Protein AF-A0A6G2FU12-F1 (afdb_monomer_lite)

Secondary structure (DSSP, 8-state):
------GGGS--HHHHHHHHHHHTT--SHHHHHHHTT--HHHHHHHHHHIIIIISSSTT-SEEEEE----SS----SEEEEE-HHHHHHHHHSHHHHHSPPPHHHHHHHHHHHHHHHHHHHHHHHHHHHHHHHHHHHHHHHHHHHHHHHHHHHHHHHHHHHHHHHHTTS---THHHHHHHHHHHHHHHHHHHHHHHHHHHHHHHHHHHHHHHHHHHHHHHHHHHHHHHHHHHHHHHHHHHHHHHHHHHHHHHHHHHHHHHHHHTSTTHHHHHTT-

Sequence (275 aa):
MATTTEPVRSLDKLDKRILLALDEDLLSAKGICDAWALPESDEARVRYRIRERLGCGDDALVCVYRAEKLPGGISDRHIYSLTDAGAGLVKSNREELTTPESIDELREDLDRVDDTARAAGEDADEAMDVATAQRERINKLQAEKCTINDRSKENRSRVQDLEREVFAIDWDDSLSERIGVVEEASINRASDIEDQIERRERQYRSDFAKRSDLRDVQSTAQRASNVSQNASERINELKEALEAERARVNELERRLAAIERASDKPGGIMRYFYD

Structure (mmCIF, N/CA/C/O backbone):
data_AF-A0A6G2FU12-F1
#
_entry.id   AF-A0A6G2FU12-F1
#
loop_
_atom_site.group_PDB
_atom_site.id
_atom_site.type_symbol
_atom_site.label_atom_id
_atom_site.label_alt_id
_atom_site.label_comp_id
_atom_site.label_asym_id
_atom_site.label_entity_id
_atom_site.label_seq_id
_atom_site.pdbx_PDB_ins_code
_atom_site.Cartn_x
_atom_site.Cartn_y
_atom_site.Cartn_z
_atom_site.occupancy
_atom_site.B_iso_or_equiv
_atom_site.auth_seq_id
_atom_site.auth_comp_id
_atom_site.auth_asym_id
_atom_site.auth_atom_id
_atom_site.pdbx_PDB_model_num
ATOM 1 N N . MET A 1 1 ? -16.557 32.685 34.158 1.00 34.78 1 MET A N 1
ATOM 2 C CA . MET A 1 1 ? -15.492 31.688 34.379 1.00 34.78 1 MET A CA 1
ATOM 3 C C . MET A 1 1 ? -15.901 30.450 33.609 1.00 34.78 1 MET A C 1
ATOM 5 O O . MET A 1 1 ? -16.844 29.791 34.017 1.00 34.78 1 MET A O 1
ATOM 9 N N . ALA A 1 2 ? -15.318 30.249 32.430 1.00 31.06 2 ALA A N 1
ATOM 10 C CA . ALA A 1 2 ? -15.615 29.109 31.573 1.00 31.06 2 ALA A CA 1
ATOM 11 C C . ALA A 1 2 ? -14.604 28.009 31.906 1.00 31.06 2 ALA A C 1
ATOM 13 O O . ALA A 1 2 ? -13.415 28.177 31.657 1.00 31.06 2 ALA A O 1
ATOM 14 N N . THR A 1 3 ? -15.059 26.934 32.541 1.00 33.31 3 THR A N 1
ATOM 15 C CA . THR A 1 3 ? -14.261 25.724 32.752 1.00 33.31 3 THR A CA 1
ATOM 16 C C . THR A 1 3 ? -14.283 24.916 31.460 1.00 33.31 3 THR A C 1
ATOM 18 O O . THR A 1 3 ? -15.271 24.255 31.140 1.00 33.31 3 THR A O 1
ATOM 21 N N . THR A 1 4 ? -13.206 25.046 30.693 1.00 36.78 4 THR A N 1
ATOM 22 C CA . THR A 1 4 ? -12.904 24.309 29.466 1.00 36.78 4 THR A CA 1
ATOM 23 C C . THR A 1 4 ? -12.852 22.806 29.746 1.00 36.78 4 THR A C 1
ATOM 25 O O . THR A 1 4 ? -11.934 22.287 30.369 1.00 36.78 4 THR A O 1
ATOM 28 N N . THR A 1 5 ? -13.881 22.105 29.286 1.00 41.59 5 THR A N 1
ATOM 29 C CA . THR A 1 5 ? -14.089 20.650 29.372 1.00 41.59 5 THR A CA 1
ATOM 30 C C . THR A 1 5 ? -13.570 19.970 28.095 1.00 41.59 5 THR A C 1
ATOM 32 O O . THR A 1 5 ? -14.262 19.177 27.471 1.00 41.59 5 THR A O 1
ATOM 35 N N . GLU A 1 6 ? -12.357 20.316 27.650 1.00 46.59 6 GLU A N 1
ATOM 36 C CA . GLU A 1 6 ? -11.808 19.853 26.360 1.00 46.59 6 GLU A CA 1
ATOM 37 C C . GLU A 1 6 ? -10.681 18.791 26.374 1.00 46.59 6 GLU A C 1
ATOM 39 O O . GLU A 1 6 ? -10.443 18.225 25.305 1.00 46.59 6 GLU A O 1
ATOM 44 N N . PRO A 1 7 ? -10.008 18.402 27.481 1.00 51.06 7 PRO A N 1
ATOM 45 C CA . PRO A 1 7 ? -8.859 17.493 27.365 1.00 51.06 7 PRO A CA 1
ATOM 46 C C . PRO A 1 7 ? -9.233 16.029 27.062 1.00 51.06 7 PRO A C 1
ATOM 48 O O . PRO A 1 7 ? -8.410 15.278 26.555 1.00 51.06 7 PRO A O 1
ATOM 51 N N . VAL A 1 8 ? -10.472 15.597 27.328 1.00 50.34 8 VAL A N 1
ATOM 52 C CA . VAL A 1 8 ? -10.889 14.185 27.170 1.00 50.34 8 VAL A CA 1
ATOM 53 C C . VAL A 1 8 ? -11.096 13.797 25.699 1.00 50.34 8 VAL A C 1
ATOM 55 O O . VAL A 1 8 ? -10.890 12.641 25.331 1.00 50.34 8 VAL A O 1
ATOM 58 N N . ARG A 1 9 ? -11.467 14.759 24.839 1.00 49.16 9 ARG A N 1
ATOM 59 C CA . ARG A 1 9 ? -11.775 14.513 23.416 1.00 49.16 9 ARG A CA 1
ATOM 60 C C . ARG A 1 9 ? -10.540 14.363 22.523 1.00 49.16 9 ARG A C 1
ATOM 62 O O . ARG A 1 9 ? -10.670 13.847 21.419 1.00 49.16 9 ARG A O 1
ATOM 69 N N . SER A 1 10 ? -9.359 14.794 22.970 1.00 64.00 10 SER A N 1
ATOM 70 C CA . SER A 1 10 ? -8.102 14.664 22.212 1.00 64.00 10 SER A CA 1
ATOM 71 C C . SER A 1 10 ? -7.292 13.408 22.567 1.00 64.00 10 SER A C 1
ATOM 73 O O . SER A 1 10 ? -6.342 13.065 21.855 1.00 64.00 10 SER A O 1
ATOM 75 N N . LEU A 1 11 ? -7.664 12.713 23.648 1.00 70.94 11 LEU A N 1
ATOM 76 C CA . LEU A 1 11 ? -7.028 11.474 24.088 1.00 70.94 11 LEU A CA 1
ATOM 77 C C . LEU A 1 11 ? -7.587 10.291 23.304 1.00 70.94 11 LEU A C 1
ATOM 79 O O . LEU A 1 11 ? -8.797 10.057 23.279 1.00 70.94 11 LEU A O 1
ATOM 83 N N . ASP A 1 12 ? -6.695 9.519 22.690 1.00 71.69 12 ASP A N 1
ATOM 84 C CA . ASP A 1 12 ? -7.105 8.308 21.993 1.00 71.69 12 ASP A CA 1
ATOM 85 C C . ASP A 1 12 ? -7.311 7.128 22.957 1.00 71.69 12 ASP A C 1
ATOM 87 O O . ASP A 1 12 ? -7.026 7.188 24.156 1.00 71.69 12 ASP A O 1
ATOM 91 N N . LYS A 1 13 ? -7.841 6.024 22.423 1.00 72.44 13 LYS A N 1
ATOM 92 C CA . LYS A 1 13 ? -8.213 4.832 23.198 1.00 72.44 13 LYS A CA 1
ATOM 93 C C . LYS A 1 13 ? -7.044 4.235 23.993 1.00 72.44 13 LYS A C 1
ATOM 95 O O . LYS A 1 13 ? -7.258 3.666 25.061 1.00 72.44 13 LYS A O 1
ATOM 100 N N . LEU A 1 14 ? -5.816 4.355 23.484 1.00 75.19 14 LEU A N 1
ATOM 101 C CA . LEU A 1 14 ? -4.623 3.848 24.158 1.00 75.19 14 LEU A CA 1
ATOM 102 C C . LEU A 1 14 ? -4.198 4.790 25.289 1.00 75.19 14 LEU A C 1
ATOM 104 O O . LEU A 1 14 ? -3.905 4.319 26.384 1.00 75.19 14 LEU A O 1
ATOM 108 N N . ASP A 1 15 ? -4.236 6.101 25.049 1.00 80.50 15 ASP A N 1
ATOM 109 C CA . ASP A 1 15 ? -3.933 7.122 26.053 1.00 80.50 15 ASP A CA 1
ATOM 110 C C . ASP A 1 15 ? -4.897 7.019 27.258 1.00 80.50 15 ASP A C 1
ATOM 112 O O . ASP A 1 15 ? -4.462 6.991 28.409 1.00 80.50 15 ASP A O 1
ATOM 116 N N . LYS A 1 16 ? -6.201 6.845 26.997 1.00 81.12 16 LYS A N 1
ATOM 117 C CA . LYS A 1 16 ? -7.247 6.633 28.019 1.00 81.12 16 LYS A CA 1
ATOM 118 C C . LYS A 1 16 ? -6.997 5.389 28.880 1.00 81.12 16 LYS A C 1
ATOM 120 O O . LYS A 1 16 ? -7.067 5.454 30.106 1.00 81.12 16 LYS A O 1
ATOM 125 N N . ARG A 1 17 ? -6.661 4.257 28.251 1.00 77.62 17 ARG A N 1
ATOM 126 C CA . ARG A 1 17 ? -6.350 3.009 28.968 1.00 77.62 17 ARG A CA 1
ATOM 127 C C . ARG A 1 17 ? -5.081 3.130 29.806 1.00 77.62 17 ARG A C 1
ATOM 129 O O . ARG A 1 17 ? -5.042 2.595 30.907 1.00 77.62 17 ARG A O 1
ATOM 136 N N . ILE A 1 18 ? -4.062 3.833 29.312 1.00 82.00 18 ILE A N 1
ATOM 137 C CA . ILE A 1 18 ? -2.814 4.048 30.056 1.00 82.00 18 ILE A CA 1
ATOM 138 C C . ILE A 1 18 ? -3.093 4.830 31.344 1.00 82.00 18 ILE A C 1
ATOM 140 O O . ILE 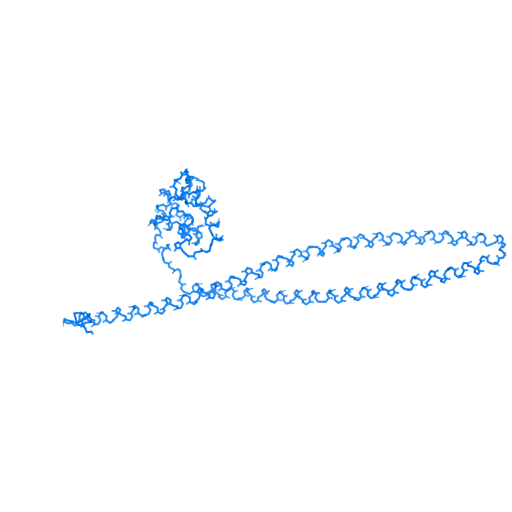A 1 18 ? -2.569 4.468 32.392 1.00 82.00 18 ILE A O 1
ATOM 144 N N . LEU A 1 19 ? -3.950 5.852 31.290 1.00 82.25 19 LEU A N 1
ATOM 145 C CA . LEU A 1 19 ? -4.338 6.616 32.478 1.00 82.25 19 LEU A CA 1
ATOM 146 C C . LEU A 1 19 ? -5.092 5.759 33.505 1.00 82.25 19 LEU A C 1
ATOM 148 O O . LEU A 1 19 ? -4.797 5.859 34.691 1.00 82.25 19 LEU A O 1
ATOM 152 N N . LEU A 1 20 ? -6.003 4.885 33.060 1.00 80.75 20 LEU A N 1
ATOM 153 C CA . LEU A 1 20 ? -6.687 3.932 33.946 1.00 80.75 20 LEU A CA 1
ATOM 154 C C . LEU A 1 20 ? -5.713 2.944 34.597 1.00 80.75 20 LEU A C 1
ATOM 156 O O . LEU A 1 20 ? -5.788 2.714 35.795 1.00 80.75 20 LEU A O 1
ATOM 160 N N . ALA A 1 21 ? -4.761 2.403 33.836 1.00 80.81 21 ALA A N 1
ATOM 161 C CA . ALA A 1 21 ? -3.756 1.497 34.389 1.00 80.81 21 ALA A CA 1
ATOM 162 C C . ALA A 1 21 ? -2.863 2.179 35.437 1.00 80.81 21 ALA A C 1
ATOM 164 O O . ALA A 1 21 ? -2.479 1.557 36.424 1.00 80.81 21 ALA A O 1
ATOM 165 N N . LEU A 1 22 ? -2.551 3.463 35.250 1.00 80.94 22 LEU A N 1
ATOM 166 C CA . LEU A 1 22 ? -1.798 4.241 36.233 1.00 80.94 22 LEU A CA 1
ATOM 167 C C . LEU A 1 22 ? -2.634 4.616 37.471 1.00 80.94 22 LEU A C 1
ATOM 169 O O . LEU A 1 22 ? -2.047 4.776 38.536 1.00 80.94 22 LEU A O 1
ATOM 173 N N . ASP A 1 23 ? -3.966 4.724 37.355 1.00 82.69 23 ASP A N 1
ATOM 174 C CA . ASP A 1 23 ? -4.899 4.834 38.500 1.00 82.69 23 ASP A CA 1
ATOM 175 C C . ASP A 1 23 ? -4.969 3.518 39.300 1.00 82.69 23 ASP A C 1
ATOM 177 O O . ASP A 1 23 ? -5.224 3.529 40.500 1.00 82.69 23 ASP A O 1
ATOM 181 N N . GLU A 1 24 ? -4.701 2.384 38.646 1.00 79.50 24 GLU A N 1
ATOM 182 C CA . GLU A 1 24 ? -4.650 1.034 39.230 1.00 79.50 24 GLU A CA 1
ATOM 183 C C . GLU A 1 24 ? -3.239 0.620 39.704 1.00 79.50 24 GLU A C 1
ATOM 185 O O . GLU A 1 24 ? -2.948 -0.566 39.856 1.00 79.50 24 GLU A O 1
ATOM 190 N N . ASP A 1 25 ? -2.348 1.588 39.940 1.00 76.50 25 ASP A N 1
ATOM 191 C CA . ASP A 1 25 ? -0.975 1.381 40.427 1.00 76.50 25 ASP A CA 1
ATOM 192 C C . ASP A 1 25 ? -0.058 0.546 39.497 1.00 76.50 25 ASP A C 1
ATOM 194 O O . ASP A 1 25 ? 0.965 -0.001 39.925 1.00 76.50 25 ASP A O 1
ATOM 198 N N . LEU A 1 26 ? -0.334 0.482 38.187 1.00 79.38 26 LEU A N 1
ATOM 199 C CA . LEU A 1 26 ? 0.583 -0.122 37.205 1.00 79.38 26 LEU A CA 1
ATOM 200 C C . LEU A 1 26 ? 1.680 0.871 36.789 1.00 79.38 26 LEU A C 1
ATOM 202 O O . LEU A 1 26 ? 1.703 1.399 35.680 1.00 79.38 26 LEU A O 1
ATOM 206 N N . LEU A 1 27 ? 2.639 1.102 37.686 1.00 79.06 27 LEU A N 1
ATOM 207 C CA . LEU A 1 27 ? 3.625 2.195 37.601 1.00 79.06 27 LEU A CA 1
ATOM 208 C C . LEU A 1 27 ? 4.756 2.009 36.567 1.00 79.06 27 LEU A C 1
ATOM 210 O O . LEU A 1 27 ? 5.739 2.753 36.581 1.00 79.06 27 LEU A O 1
ATOM 214 N N . SER A 1 28 ? 4.685 1.005 35.692 1.00 81.50 28 SER A N 1
ATOM 215 C CA . SER A 1 28 ? 5.738 0.707 34.710 1.00 81.50 28 SER A CA 1
ATOM 216 C C . SER A 1 28 ? 5.131 0.324 33.365 1.00 81.50 28 SER A C 1
ATOM 218 O O . SER A 1 28 ? 4.089 -0.323 33.316 1.00 81.50 28 SER A O 1
ATOM 220 N N . ALA A 1 29 ? 5.782 0.697 32.262 1.00 77.44 29 ALA A N 1
ATOM 221 C CA . ALA A 1 29 ? 5.276 0.376 30.926 1.00 77.44 29 ALA A CA 1
ATOM 222 C C . ALA A 1 29 ? 5.268 -1.138 30.707 1.00 77.44 29 ALA A C 1
ATOM 224 O O . ALA A 1 29 ? 4.344 -1.662 30.086 1.00 77.44 29 ALA A O 1
ATOM 225 N N . LYS A 1 30 ? 6.258 -1.831 31.282 1.00 79.06 30 LYS A N 1
ATOM 226 C CA . LYS A 1 30 ? 6.278 -3.288 31.328 1.00 79.06 30 LYS A CA 1
ATOM 227 C C . LYS A 1 30 ? 5.086 -3.849 32.109 1.00 79.06 30 LYS A C 1
ATOM 229 O O . LYS A 1 30 ? 4.374 -4.686 31.577 1.00 79.06 30 LYS A O 1
ATOM 234 N N . GLY A 1 31 ? 4.809 -3.342 33.312 1.00 76.31 31 GLY A N 1
ATOM 235 C CA . GLY A 1 31 ? 3.662 -3.779 34.119 1.00 76.31 31 GLY A CA 1
ATOM 236 C C . GLY A 1 31 ? 2.312 -3.542 33.436 1.00 76.31 31 GLY A C 1
ATOM 237 O O . GLY A 1 31 ? 1.428 -4.386 33.528 1.00 76.31 31 GLY A O 1
ATOM 238 N N . ILE A 1 32 ? 2.176 -2.442 32.689 1.00 79.31 32 ILE A N 1
ATOM 239 C CA . ILE A 1 32 ? 0.996 -2.167 31.858 1.00 79.31 32 ILE A CA 1
ATOM 240 C C . ILE A 1 32 ? 0.869 -3.198 30.725 1.00 79.31 32 ILE A C 1
ATOM 242 O O . ILE A 1 32 ? -0.215 -3.731 30.498 1.00 79.31 32 ILE A O 1
ATOM 246 N N . CYS A 1 33 ? 1.963 -3.506 30.020 1.00 76.12 33 CYS A N 1
ATOM 247 C CA . CYS A 1 33 ? 1.945 -4.496 28.939 1.00 76.12 33 CYS A CA 1
ATOM 248 C C . CYS A 1 33 ? 1.671 -5.911 29.461 1.00 76.12 33 CYS A C 1
ATOM 250 O O . CYS A 1 33 ? 0.845 -6.611 28.880 1.00 76.12 33 CYS A O 1
ATOM 252 N N . ASP A 1 34 ? 2.294 -6.294 30.578 1.00 75.12 34 ASP A N 1
ATOM 253 C CA . ASP A 1 34 ? 2.101 -7.586 31.240 1.00 75.12 34 ASP A CA 1
ATOM 254 C C . ASP A 1 34 ? 0.639 -7.752 31.697 1.00 75.12 34 ASP A C 1
ATOM 256 O O . ASP A 1 34 ? 0.017 -8.779 31.425 1.00 75.12 34 ASP A O 1
ATOM 260 N N . ALA A 1 35 ? 0.052 -6.722 32.320 1.00 72.12 35 ALA A N 1
ATOM 261 C CA . ALA A 1 35 ? -1.346 -6.733 32.759 1.00 72.12 35 ALA A CA 1
ATOM 262 C C . ALA A 1 35 ? -2.342 -6.831 31.591 1.00 72.12 35 ALA A C 1
ATOM 264 O O . ALA A 1 35 ? -3.441 -7.362 31.748 1.00 72.12 35 ALA A O 1
ATOM 265 N N . TRP A 1 36 ? -1.973 -6.323 30.415 1.00 77.44 36 TRP A N 1
ATOM 266 C CA . TRP A 1 36 ? -2.813 -6.346 29.216 1.00 77.44 36 TRP A CA 1
ATOM 267 C C . TRP A 1 36 ? -2.469 -7.471 28.238 1.00 77.44 36 TRP A C 1
ATOM 269 O O . TRP A 1 36 ? -3.054 -7.511 27.155 1.00 77.44 36 TRP A O 1
ATOM 279 N N . ALA A 1 37 ? -1.540 -8.362 28.601 1.00 74.19 37 ALA A N 1
ATOM 280 C CA . ALA A 1 37 ? -1.020 -9.418 27.735 1.00 74.19 37 ALA A CA 1
ATOM 281 C C . ALA A 1 37 ? -0.553 -8.900 26.355 1.00 74.19 37 ALA A C 1
ATOM 283 O O . ALA A 1 37 ? -0.752 -9.551 25.328 1.00 74.19 37 ALA A O 1
ATOM 284 N N . LEU A 1 38 ? 0.047 -7.706 26.319 1.00 72.69 38 LEU A N 1
ATOM 285 C CA . LEU A 1 38 ? 0.583 -7.117 25.094 1.00 72.69 38 LEU A CA 1
ATOM 286 C C . LEU A 1 38 ? 1.969 -7.690 24.755 1.00 72.69 38 LEU A C 1
ATOM 288 O O . LEU A 1 38 ? 2.757 -7.973 25.659 1.00 72.69 38 LEU A O 1
ATOM 292 N N . PRO A 1 39 ? 2.308 -7.823 23.460 1.00 69.50 39 PRO A N 1
ATOM 293 C CA . PRO A 1 39 ? 3.635 -8.263 23.042 1.00 69.50 39 PRO A CA 1
ATOM 294 C C . PRO A 1 39 ? 4.716 -7.241 23.428 1.00 69.50 39 PRO A C 1
ATOM 296 O O . PRO A 1 39 ? 4.471 -6.036 23.437 1.00 69.50 39 PRO A O 1
ATOM 299 N N . GLU A 1 40 ? 5.952 -7.704 23.658 1.00 62.03 40 GLU A N 1
ATOM 300 C CA . GLU A 1 40 ? 7.095 -6.849 24.046 1.00 62.03 40 GLU A CA 1
ATOM 301 C C . GLU A 1 40 ? 7.362 -5.698 23.049 1.00 62.03 40 GLU A C 1
ATOM 303 O O . GLU A 1 40 ? 7.877 -4.641 23.420 1.00 62.03 40 GLU A O 1
ATOM 308 N N . SER A 1 41 ? 6.958 -5.855 21.782 1.00 68.38 41 SER A N 1
ATOM 309 C CA . SER A 1 41 ? 7.031 -4.802 20.760 1.00 68.38 41 SER A CA 1
ATOM 310 C C . SER A 1 41 ? 6.167 -3.573 21.078 1.00 68.38 41 SER A C 1
ATOM 312 O O . SER A 1 41 ? 6.491 -2.469 20.636 1.00 68.38 41 SER A O 1
ATOM 314 N N . ASP A 1 42 ? 5.093 -3.743 21.852 1.00 68.06 42 ASP A N 1
ATOM 315 C CA . ASP A 1 42 ? 4.160 -2.673 22.218 1.00 68.06 42 ASP A CA 1
ATOM 316 C C . ASP A 1 42 ? 4.629 -1.886 23.460 1.00 68.06 42 ASP A C 1
ATOM 318 O O . ASP A 1 42 ? 4.205 -0.745 23.660 1.00 68.06 42 ASP A O 1
ATOM 322 N N . GLU A 1 43 ? 5.603 -2.395 24.226 1.00 73.94 43 GLU A N 1
ATOM 323 C CA . GLU A 1 43 ? 6.195 -1.695 25.378 1.00 73.94 43 GLU A CA 1
ATOM 324 C C . GLU A 1 43 ? 6.869 -0.377 24.958 1.00 73.94 43 GLU A C 1
ATOM 326 O O . GLU A 1 43 ? 6.721 0.663 25.610 1.00 73.94 43 GLU A O 1
ATOM 331 N N . ALA A 1 44 ? 7.567 -0.376 23.816 1.00 71.88 44 ALA A N 1
ATOM 332 C CA . ALA A 1 44 ? 8.173 0.830 23.252 1.00 71.88 44 ALA A CA 1
ATOM 333 C C . ALA A 1 44 ? 7.117 1.885 22.878 1.00 71.88 44 ALA A C 1
ATOM 335 O O . ALA A 1 44 ? 7.330 3.084 23.083 1.00 71.88 44 ALA A O 1
ATOM 336 N N . ARG A 1 45 ? 5.958 1.435 22.383 1.00 74.12 45 ARG A N 1
ATOM 337 C CA . ARG A 1 45 ? 4.826 2.292 22.018 1.00 74.12 45 ARG A CA 1
ATOM 338 C C . ARG A 1 45 ? 4.167 2.896 23.258 1.00 74.12 45 ARG A C 1
ATOM 340 O O . ARG A 1 45 ? 3.926 4.101 23.270 1.00 74.12 45 ARG A O 1
ATOM 347 N N . VAL A 1 46 ? 3.949 2.109 24.314 1.00 76.62 46 VAL A N 1
ATOM 348 C CA . VAL A 1 46 ? 3.409 2.591 25.600 1.00 76.62 46 VAL A CA 1
ATOM 349 C C . VAL A 1 46 ? 4.347 3.623 26.234 1.00 76.62 46 VAL A C 1
ATOM 351 O O . VAL A 1 46 ? 3.906 4.706 26.619 1.00 76.62 46 VAL A O 1
ATOM 354 N N . ARG A 1 47 ? 5.662 3.366 26.246 1.00 76.75 47 ARG A N 1
ATOM 355 C CA . ARG A 1 47 ? 6.662 4.329 26.747 1.00 76.75 47 ARG A CA 1
ATOM 356 C C . ARG A 1 47 ? 6.660 5.646 25.977 1.00 76.75 47 ARG A C 1
ATOM 358 O O . ARG A 1 47 ? 6.769 6.704 26.595 1.00 76.75 47 ARG A O 1
ATOM 365 N N . TYR A 1 48 ? 6.573 5.581 24.648 1.00 79.25 48 TYR A N 1
ATOM 366 C CA . TYR A 1 48 ? 6.505 6.769 23.798 1.00 79.25 48 TYR A CA 1
ATOM 367 C C . TYR A 1 48 ? 5.261 7.601 24.123 1.00 79.25 48 TYR A C 1
ATOM 369 O O . TYR A 1 48 ? 5.373 8.803 24.340 1.00 79.25 48 TYR A O 1
ATOM 377 N N . ARG A 1 49 ? 4.092 6.960 24.241 1.00 77.50 49 ARG A N 1
ATOM 378 C CA . ARG A 1 49 ? 2.833 7.641 24.573 1.00 77.50 49 ARG A CA 1
ATOM 379 C C . ARG A 1 49 ? 2.868 8.316 25.937 1.00 77.50 49 ARG A C 1
ATOM 381 O O . ARG A 1 49 ? 2.499 9.483 26.044 1.00 77.50 49 ARG A O 1
ATOM 388 N N . ILE A 1 50 ? 3.383 7.622 26.950 1.00 79.50 50 ILE A N 1
ATOM 389 C CA . ILE A 1 50 ? 3.488 8.193 28.292 1.00 79.50 50 ILE A CA 1
ATOM 390 C C . ILE A 1 50 ? 4.412 9.416 28.303 1.00 79.50 50 ILE A C 1
ATOM 392 O O . ILE A 1 50 ? 4.061 10.425 28.900 1.00 79.50 50 ILE A O 1
ATOM 396 N N . ARG A 1 51 ? 5.567 9.365 27.627 1.00 76.69 51 ARG A N 1
ATOM 397 C CA . ARG A 1 51 ? 6.510 10.495 27.635 1.00 76.69 51 ARG A CA 1
ATOM 398 C C . ARG A 1 51 ? 6.048 11.661 26.776 1.00 76.69 51 ARG A C 1
ATOM 400 O O . ARG A 1 51 ? 6.005 12.774 27.268 1.00 76.69 51 ARG A O 1
ATOM 407 N N . GLU A 1 52 ? 5.714 11.400 25.519 1.00 75.12 52 GLU A N 1
ATOM 408 C CA . GLU A 1 52 ? 5.557 12.455 24.512 1.00 75.12 52 GLU A CA 1
ATOM 409 C C . GLU A 1 52 ? 4.140 13.029 24.457 1.00 75.12 52 GLU A C 1
ATOM 411 O O . GLU A 1 52 ? 3.948 14.134 23.959 1.00 75.12 52 GLU A O 1
ATOM 416 N N . ARG A 1 53 ? 3.133 12.289 24.943 1.00 75.31 53 ARG A N 1
ATOM 417 C CA . ARG A 1 53 ? 1.727 12.726 24.892 1.00 75.31 53 ARG A CA 1
ATOM 418 C C . ARG A 1 53 ? 1.110 12.965 26.259 1.00 75.31 53 ARG A C 1
ATOM 420 O O . ARG A 1 53 ? 0.355 13.916 26.401 1.00 75.31 53 ARG A O 1
ATOM 427 N N . LEU A 1 54 ? 1.418 12.129 27.249 1.00 78.19 54 LEU A N 1
ATOM 428 C CA . LEU A 1 54 ? 0.812 12.239 28.581 1.00 78.19 54 LEU A CA 1
ATOM 429 C C . LEU A 1 54 ? 1.698 12.965 29.603 1.00 78.19 54 LEU A C 1
ATOM 431 O O . LEU A 1 54 ? 1.177 13.477 30.588 1.00 78.19 54 LEU A O 1
ATOM 435 N N . GLY A 1 55 ? 3.013 13.009 29.383 1.00 74.50 55 GLY A N 1
ATOM 436 C CA . GLY A 1 55 ? 3.996 13.536 30.333 1.00 74.50 55 GLY A CA 1
ATOM 437 C C . GLY A 1 55 ? 4.726 14.803 29.887 1.00 74.50 55 GLY A C 1
ATOM 438 O O . GLY A 1 55 ? 5.705 15.185 30.527 1.00 74.50 55 GLY A O 1
ATOM 439 N N . CYS A 1 56 ? 4.281 15.449 28.806 1.00 67.31 56 CYS A N 1
ATOM 440 C CA . CYS A 1 56 ? 4.881 16.675 28.279 1.00 67.31 56 CYS A CA 1
ATOM 441 C C . CYS A 1 56 ? 3.946 17.883 28.428 1.00 67.31 56 CYS A C 1
ATOM 443 O O . CYS A 1 56 ? 2.769 17.803 28.091 1.00 67.31 56 CYS A O 1
ATOM 445 N N . GLY A 1 57 ? 4.513 19.023 28.840 1.00 67.25 57 GLY A N 1
ATOM 446 C CA . GLY A 1 57 ? 3.824 20.317 28.919 1.00 67.25 57 GLY A CA 1
ATOM 447 C C . GLY A 1 57 ? 3.280 20.666 30.307 1.00 67.25 57 GLY A C 1
ATOM 448 O O . GLY A 1 57 ? 3.394 19.882 31.248 1.00 67.25 57 GLY A O 1
ATOM 449 N N . ASP A 1 58 ? 2.697 21.861 30.418 1.00 61.00 58 ASP A N 1
ATOM 450 C CA . ASP A 1 58 ? 2.125 22.389 31.668 1.00 61.00 58 ASP A CA 1
ATOM 451 C C . ASP A 1 58 ? 0.833 21.650 32.086 1.00 61.00 58 ASP A C 1
ATOM 453 O O . ASP A 1 58 ? 0.489 21.631 33.266 1.00 61.00 58 ASP A O 1
ATOM 457 N N . ASP A 1 59 ? 0.180 20.964 31.138 1.00 68.94 59 ASP A N 1
ATOM 458 C CA . ASP A 1 59 ? -1.021 20.133 31.331 1.00 68.94 59 ASP A CA 1
ATOM 459 C C . ASP A 1 59 ? -0.701 18.622 31.399 1.00 68.94 59 ASP A C 1
ATOM 461 O O . ASP A 1 59 ? -1.534 17.777 31.058 1.00 68.94 59 ASP A O 1
ATOM 465 N N . ALA A 1 60 ? 0.521 18.251 31.795 1.00 76.00 60 ALA A N 1
ATOM 466 C CA . ALA A 1 60 ? 0.922 16.848 31.881 1.00 76.00 60 ALA A CA 1
ATOM 467 C C . ALA A 1 60 ? -0.012 16.045 32.810 1.00 76.00 60 ALA A C 1
ATOM 469 O O . ALA A 1 60 ? -0.251 16.402 33.966 1.00 76.00 60 ALA A O 1
ATOM 470 N N . LEU A 1 61 ? -0.508 14.913 32.309 1.00 79.69 61 LEU A N 1
ATOM 471 C CA . LEU A 1 61 ? -1.381 13.982 33.033 1.00 79.69 61 LEU A CA 1
ATOM 472 C C . LEU A 1 61 ? -0.580 12.901 33.777 1.00 79.69 61 LEU A C 1
ATOM 474 O O . LEU A 1 61 ? -1.093 12.282 34.709 1.00 79.69 61 LEU A O 1
ATOM 478 N N . VAL A 1 62 ? 0.675 12.670 33.373 1.00 81.62 62 VAL A N 1
ATOM 479 C CA . VAL A 1 62 ? 1.550 11.622 33.916 1.00 81.62 62 VAL A CA 1
ATOM 480 C C . VAL A 1 62 ? 2.936 12.177 34.250 1.00 81.62 62 VAL A C 1
ATOM 482 O O . VAL A 1 62 ? 3.618 12.748 33.404 1.00 81.62 62 VAL A O 1
ATOM 485 N N . CYS A 1 63 ? 3.397 11.943 35.475 1.00 79.19 63 CYS A N 1
ATOM 486 C CA . CYS A 1 63 ? 4.774 12.171 35.897 1.00 79.19 63 CYS A CA 1
ATOM 487 C C . CYS A 1 63 ? 5.678 11.012 35.463 1.00 79.19 63 CYS A C 1
ATOM 489 O O . CYS A 1 63 ? 5.334 9.840 35.626 1.00 79.19 63 CYS A O 1
ATOM 491 N N . VAL A 1 64 ? 6.876 11.339 34.972 1.00 80.50 64 VAL A N 1
ATOM 492 C CA . VAL A 1 64 ? 7.895 10.358 34.578 1.00 80.50 64 VAL A CA 1
ATOM 493 C C . VAL A 1 64 ? 9.111 10.479 35.493 1.00 80.50 64 VAL A C 1
ATOM 495 O O . VAL A 1 64 ? 9.908 11.409 35.369 1.00 80.50 64 VAL A O 1
ATOM 498 N N . TYR A 1 65 ? 9.300 9.505 36.378 1.00 73.31 65 TYR A N 1
ATOM 499 C CA . TYR A 1 65 ? 10.470 9.412 37.248 1.00 73.31 65 TYR A CA 1
ATOM 500 C C . TYR A 1 65 ? 11.519 8.494 36.626 1.00 73.31 65 TYR A C 1
ATOM 502 O O . TYR A 1 65 ? 11.197 7.443 36.072 1.00 73.31 65 TYR A O 1
ATOM 510 N N . ARG A 1 66 ? 12.801 8.854 36.738 1.00 62.97 66 ARG A N 1
ATOM 511 C CA . ARG A 1 66 ? 13.893 7.912 36.459 1.00 62.97 66 ARG A CA 1
ATOM 512 C C . ARG A 1 66 ? 14.106 7.048 37.693 1.00 62.97 66 ARG A C 1
ATOM 514 O O . ARG A 1 66 ? 14.394 7.577 38.761 1.00 62.97 66 ARG A O 1
ATOM 521 N N . ALA A 1 67 ? 13.988 5.734 37.537 1.00 57.38 67 ALA A N 1
ATOM 522 C CA . ALA A 1 67 ? 14.314 4.810 38.612 1.00 57.38 67 ALA A CA 1
ATOM 523 C C . ALA A 1 67 ? 15.839 4.798 38.795 1.00 57.38 67 ALA A C 1
ATOM 525 O O . ALA A 1 67 ? 16.572 4.247 37.968 1.00 57.38 67 ALA A O 1
ATOM 526 N N . GLU A 1 68 ? 16.344 5.434 39.852 1.00 51.12 68 GLU A N 1
ATOM 527 C CA . GLU A 1 68 ? 17.712 5.180 40.298 1.00 51.12 68 GLU A CA 1
ATOM 528 C C . GLU A 1 68 ? 17.812 3.706 40.707 1.00 51.12 68 GLU A C 1
ATOM 530 O O . GLU A 1 68 ? 16.930 3.187 41.387 1.00 51.12 68 GLU A O 1
ATOM 535 N N . LYS A 1 69 ? 18.848 3.018 40.204 1.00 46.97 69 LYS A N 1
ATOM 536 C CA . LYS A 1 69 ? 19.075 1.564 40.300 1.00 46.97 69 LYS A CA 1
ATOM 537 C C . LYS A 1 69 ? 18.581 0.961 41.626 1.00 46.97 69 LYS A C 1
ATOM 539 O O . LYS A 1 69 ? 19.312 0.954 42.614 1.00 46.97 69 LYS A O 1
ATOM 544 N N . LEU A 1 70 ? 17.390 0.364 41.612 1.00 41.91 70 LEU A N 1
ATOM 545 C CA . LEU A 1 70 ? 16.944 -0.528 42.679 1.00 41.91 70 LEU A CA 1
ATOM 546 C C . LEU A 1 70 ? 17.667 -1.881 42.525 1.00 41.91 70 LEU A C 1
ATOM 548 O O . LEU A 1 70 ? 17.748 -2.409 41.408 1.00 41.91 70 LEU A O 1
ATOM 552 N N . PRO A 1 71 ? 18.224 -2.454 43.607 1.00 35.00 71 PRO A N 1
ATOM 553 C CA . PRO A 1 71 ? 18.924 -3.730 43.556 1.00 35.00 71 PRO A CA 1
ATOM 554 C C . PRO A 1 71 ? 17.890 -4.850 43.428 1.00 35.00 71 PRO A C 1
ATOM 556 O O . PRO A 1 71 ? 17.383 -5.367 44.417 1.00 35.00 71 PRO A O 1
ATOM 559 N N . GLY A 1 72 ? 17.531 -5.184 42.191 1.00 43.44 72 GLY A N 1
ATOM 560 C CA . GLY A 1 72 ? 16.489 -6.175 41.934 1.00 43.44 72 GLY A CA 1
ATOM 561 C C . GLY A 1 72 ? 15.961 -6.173 40.507 1.00 43.44 72 GLY A C 1
ATOM 562 O O . GLY A 1 72 ? 14.759 -6.235 40.319 1.00 43.44 72 GLY A O 1
ATOM 563 N N . GLY A 1 73 ? 16.834 -6.062 39.502 1.00 37.97 73 GLY A N 1
ATOM 564 C CA . GLY A 1 73 ? 16.579 -6.594 38.155 1.00 37.97 73 GLY A CA 1
ATOM 565 C C . GLY A 1 73 ? 15.299 -6.186 37.405 1.00 37.97 73 GLY A C 1
ATOM 566 O O . GLY A 1 73 ? 14.912 -6.915 36.497 1.00 37.97 73 GLY A O 1
ATOM 567 N N . ILE A 1 74 ? 14.643 -5.062 37.714 1.00 43.03 74 ILE A N 1
ATOM 568 C CA . ILE A 1 74 ? 13.534 -4.564 36.884 1.00 43.03 74 ILE A CA 1
ATOM 569 C C . ILE A 1 74 ? 14.129 -3.830 35.673 1.00 43.03 74 ILE A C 1
ATOM 571 O O . ILE A 1 74 ? 14.892 -2.876 35.811 1.00 43.03 74 ILE A O 1
ATOM 575 N N . SER A 1 75 ? 13.792 -4.305 34.471 1.00 46.12 75 SER A N 1
ATOM 576 C CA . SER A 1 75 ? 14.270 -3.789 33.176 1.00 46.12 75 SER A CA 1
ATOM 577 C C . SER A 1 75 ? 13.715 -2.401 32.807 1.00 46.12 75 SER A C 1
ATOM 579 O O . SER A 1 75 ? 14.115 -1.830 31.788 1.00 46.12 75 SER A O 1
ATOM 581 N N . ASP A 1 76 ? 12.793 -1.846 33.597 1.00 54.06 76 ASP A N 1
ATOM 582 C CA . ASP A 1 76 ? 12.148 -0.570 33.298 1.00 54.06 76 ASP A CA 1
ATOM 583 C C . ASP A 1 76 ? 12.918 0.586 33.957 1.00 54.06 76 ASP A C 1
ATOM 585 O O . ASP A 1 76 ? 12.987 0.714 35.176 1.00 54.06 76 ASP A O 1
ATOM 589 N N . ARG A 1 77 ? 13.557 1.432 33.138 1.00 62.06 77 ARG A N 1
ATOM 590 C CA . ARG A 1 77 ? 14.360 2.579 33.619 1.00 62.06 77 ARG A CA 1
ATOM 591 C C . ARG A 1 77 ? 13.503 3.736 34.165 1.00 62.06 77 ARG A C 1
ATOM 593 O O . ARG A 1 77 ? 14.068 4.728 34.627 1.00 62.06 77 ARG A O 1
ATOM 600 N N . HIS A 1 78 ? 12.174 3.651 34.059 1.00 70.38 78 HIS A N 1
ATOM 601 C CA . HIS A 1 78 ? 11.246 4.730 34.396 1.00 70.38 78 HIS A CA 1
ATOM 602 C C . HIS A 1 78 ? 10.063 4.210 35.217 1.00 70.38 78 HIS A C 1
ATOM 604 O O . HIS A 1 78 ? 9.566 3.120 34.949 1.00 70.38 78 HIS A O 1
ATOM 610 N N . ILE A 1 79 ? 9.629 5.017 36.185 1.00 75.62 79 ILE A N 1
ATOM 611 C CA . ILE A 1 79 ? 8.413 4.819 36.980 1.00 75.62 79 ILE A CA 1
ATOM 612 C C . ILE A 1 79 ? 7.437 5.930 36.594 1.00 75.62 79 ILE A C 1
ATOM 614 O O . ILE A 1 79 ? 7.843 7.086 36.444 1.00 75.62 79 ILE A O 1
ATOM 618 N N . TYR A 1 80 ? 6.170 5.578 36.423 1.00 81.12 80 TYR A N 1
ATOM 619 C CA . TYR A 1 80 ? 5.107 6.475 35.985 1.00 81.12 80 TYR A CA 1
ATOM 620 C C . TYR A 1 80 ? 4.061 6.629 37.085 1.00 81.12 80 TYR A C 1
ATOM 622 O O . TYR A 1 80 ? 3.689 5.640 37.706 1.00 81.12 80 TYR A O 1
ATOM 630 N N . SER A 1 81 ? 3.570 7.844 37.313 1.00 82.31 81 SER A N 1
ATOM 631 C CA . SER A 1 81 ? 2.426 8.088 38.201 1.00 82.31 81 SER A CA 1
ATOM 632 C C . SER A 1 81 ? 1.526 9.171 37.623 1.00 82.31 81 SER A C 1
ATOM 634 O O . SER A 1 81 ? 1.989 10.012 36.855 1.00 82.31 81 SER A O 1
ATOM 636 N N . LEU A 1 82 ? 0.251 9.191 38.002 1.00 82.94 82 LEU A N 1
ATOM 637 C CA . LEU A 1 82 ? -0.645 10.283 37.620 1.00 82.94 82 LEU A CA 1
ATOM 638 C C . LEU A 1 82 ? -0.242 11.596 38.309 1.00 82.94 82 LEU A C 1
ATOM 640 O O . LEU A 1 82 ? 0.248 11.593 39.441 1.00 82.94 82 LEU A O 1
ATOM 644 N N . THR A 1 83 ? -0.447 12.717 37.619 1.00 81.56 83 THR A N 1
ATOM 645 C CA . THR A 1 83 ? -0.478 14.051 38.240 1.00 81.56 83 THR A CA 1
ATOM 646 C C . THR A 1 83 ? -1.845 14.300 38.880 1.00 81.56 83 THR A C 1
ATOM 648 O O . THR A 1 83 ? -2.809 13.589 38.590 1.00 81.56 83 THR A O 1
ATOM 651 N N . ASP A 1 84 ? -1.978 15.354 39.691 1.00 78.19 84 ASP A N 1
ATOM 652 C CA . ASP A 1 84 ? -3.280 15.766 40.244 1.00 78.19 84 ASP A CA 1
ATOM 653 C C . ASP A 1 84 ? -4.315 16.051 39.135 1.00 78.19 84 ASP A C 1
ATOM 655 O O . ASP A 1 84 ? -5.501 15.743 39.282 1.00 78.19 84 ASP A O 1
ATOM 659 N N . ALA A 1 85 ? -3.860 16.575 37.989 1.00 77.31 85 ALA A N 1
ATOM 660 C CA . ALA A 1 85 ? -4.686 16.785 36.802 1.00 77.31 85 ALA A CA 1
ATOM 661 C C . ALA A 1 85 ? -5.106 15.457 36.143 1.00 77.31 85 ALA A C 1
ATOM 663 O O . ALA A 1 85 ? -6.282 15.278 35.816 1.00 77.31 85 ALA A O 1
ATOM 664 N N . GLY A 1 86 ? -4.178 14.502 36.004 1.00 75.62 86 GLY A N 1
ATOM 665 C CA . GLY A 1 86 ? -4.457 13.157 35.492 1.00 75.62 86 GLY A CA 1
ATOM 666 C C . GLY A 1 86 ? -5.454 12.387 36.359 1.00 75.62 86 GLY A C 1
ATOM 667 O O . GLY A 1 86 ? -6.444 11.863 35.849 1.00 75.62 86 GLY A O 1
ATOM 668 N N . ALA A 1 87 ?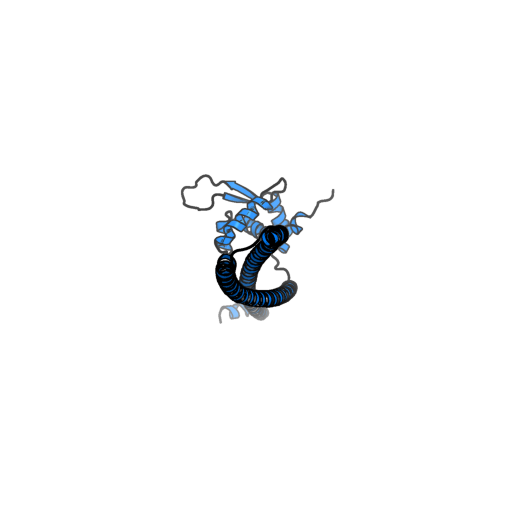 -5.253 12.397 37.678 1.00 78.12 87 ALA A N 1
ATOM 669 C CA . ALA A 1 87 ? -6.155 11.767 38.638 1.00 78.12 87 ALA A CA 1
ATOM 670 C C . ALA A 1 87 ? -7.553 12.414 38.628 1.00 78.12 87 ALA A C 1
ATOM 672 O O . ALA A 1 87 ? -8.573 11.720 38.662 1.00 78.12 87 ALA A O 1
ATOM 673 N N . GLY A 1 88 ? -7.624 13.746 38.518 1.00 76.62 88 GLY A N 1
ATOM 674 C CA . GLY A 1 88 ? -8.889 14.472 38.378 1.00 76.62 88 GLY A CA 1
ATOM 675 C C . GLY A 1 88 ? -9.656 14.105 37.102 1.00 76.62 88 GLY A C 1
ATOM 676 O O . GLY A 1 88 ? -10.884 13.963 37.138 1.00 76.62 88 GLY A O 1
ATOM 677 N N . LEU A 1 89 ? -8.943 13.899 35.990 1.00 78.56 89 LEU A N 1
ATOM 678 C CA . LEU A 1 89 ? -9.521 13.528 34.698 1.00 78.56 89 LEU A CA 1
ATOM 679 C C . LEU A 1 89 ? -10.072 12.097 34.700 1.00 78.56 89 LEU A C 1
ATOM 681 O O . LEU A 1 89 ? -11.199 11.884 34.247 1.00 78.56 89 LEU A O 1
ATOM 685 N N . VAL A 1 90 ? -9.320 11.142 35.256 1.00 77.00 90 VAL A N 1
ATOM 686 C CA . VAL A 1 90 ? -9.766 9.747 35.399 1.00 77.00 90 VAL A CA 1
ATOM 687 C C . VAL A 1 90 ? -11.002 9.672 36.289 1.00 77.00 90 VAL A C 1
ATOM 689 O O . VAL A 1 90 ? -11.992 9.045 35.925 1.00 77.00 90 VAL A O 1
ATOM 692 N N . LYS A 1 91 ? -10.994 10.375 37.426 1.00 78.75 91 LYS A N 1
ATOM 693 C CA . LYS A 1 91 ? -12.121 10.375 38.364 1.00 78.75 91 LYS A CA 1
ATOM 694 C C . LYS A 1 91 ? -13.397 10.974 37.766 1.00 78.75 91 LYS A C 1
ATOM 696 O O . LYS A 1 91 ? -14.480 10.466 38.039 1.00 78.75 91 LYS A O 1
ATOM 701 N N . SER A 1 92 ? -13.276 12.032 36.963 1.00 76.38 92 SER A N 1
ATOM 702 C CA . SER A 1 92 ? -14.429 12.747 36.391 1.00 76.38 92 SER A CA 1
ATOM 703 C C . SER A 1 92 ? -15.062 12.034 35.194 1.00 76.38 92 SER A C 1
ATOM 705 O O . SER A 1 92 ? -16.242 12.234 34.940 1.00 76.38 92 SER A O 1
ATOM 707 N N . ASN A 1 93 ? -14.301 11.195 34.484 1.00 68.25 93 ASN A N 1
ATOM 708 C CA . ASN A 1 93 ? -14.763 10.498 33.276 1.00 68.25 93 ASN A CA 1
ATOM 709 C C . ASN A 1 93 ? -14.702 8.976 33.431 1.00 68.25 93 ASN A C 1
ATOM 711 O O . ASN A 1 93 ? -14.672 8.260 32.437 1.00 68.25 93 ASN A O 1
ATOM 715 N N . ARG A 1 94 ? -14.651 8.467 34.670 1.00 67.06 94 ARG A N 1
ATOM 716 C CA . ARG A 1 94 ? -14.436 7.042 34.950 1.00 67.06 94 ARG A CA 1
ATOM 717 C C . ARG A 1 94 ? -15.449 6.165 34.226 1.00 67.06 94 ARG A C 1
ATOM 719 O O . ARG A 1 94 ? -15.038 5.185 33.631 1.00 67.06 94 ARG A O 1
ATOM 726 N N . GLU A 1 95 ? -16.724 6.548 34.240 1.00 59.16 95 GLU A N 1
ATOM 727 C CA . GLU A 1 95 ? -17.796 5.817 33.554 1.00 59.16 95 GLU A CA 1
ATOM 728 C C . GLU A 1 95 ? -17.606 5.804 32.034 1.00 59.16 95 GLU A C 1
ATOM 730 O O . GLU A 1 95 ? -17.657 4.735 31.448 1.00 59.16 95 GLU A O 1
ATOM 735 N N . GLU A 1 96 ? -17.288 6.942 31.408 1.00 62.41 96 GLU A N 1
ATOM 736 C CA . GLU A 1 96 ? -17.021 7.037 29.960 1.00 62.41 96 GLU A CA 1
ATOM 737 C C . GLU A 1 96 ? -15.749 6.270 29.552 1.00 62.41 96 GLU A C 1
ATOM 739 O O . GLU A 1 96 ? -15.667 5.697 28.469 1.00 62.41 96 GLU A O 1
ATOM 744 N N . LEU A 1 97 ? -14.751 6.232 30.439 1.00 57.59 97 LEU A N 1
ATOM 745 C CA . LEU A 1 97 ? -13.496 5.507 30.252 1.00 57.59 97 LEU A CA 1
ATOM 746 C C . LEU A 1 97 ? -13.654 3.989 30.454 1.00 57.59 97 LEU A C 1
ATOM 748 O O . LEU A 1 97 ? -12.864 3.228 29.892 1.00 57.59 97 LEU A O 1
ATOM 752 N N . THR A 1 98 ? -14.638 3.545 31.245 1.00 57.38 98 THR A N 1
ATOM 753 C CA . THR A 1 98 ? -14.920 2.124 31.508 1.00 57.38 98 THR A CA 1
ATOM 754 C C . THR A 1 98 ? -16.032 1.547 30.637 1.00 57.38 98 THR A C 1
ATOM 756 O O . THR A 1 98 ? -16.066 0.328 30.464 1.00 57.38 98 THR A O 1
ATOM 759 N N . THR A 1 99 ? -16.926 2.363 30.068 1.00 53.53 99 THR A N 1
ATOM 760 C CA . THR A 1 99 ? -17.966 1.884 29.149 1.00 53.53 99 THR A CA 1
ATOM 761 C C . THR A 1 99 ? -17.381 1.532 27.782 1.00 53.53 99 THR A C 1
ATOM 763 O O . THR A 1 99 ? -16.807 2.399 27.122 1.00 53.53 99 THR A O 1
ATOM 766 N N . PRO A 1 100 ? -17.548 0.287 27.304 1.00 51.69 100 PRO A N 1
ATOM 767 C CA . PRO A 1 100 ? -17.281 -0.028 25.913 1.00 51.69 100 PRO A CA 1
ATOM 768 C C . PRO A 1 100 ? -18.335 0.660 25.033 1.00 51.69 100 PRO A C 1
ATOM 770 O O . PRO A 1 100 ? -19.525 0.367 25.145 1.00 51.69 100 PRO A O 1
ATOM 773 N N . GLU A 1 101 ? -17.883 1.585 24.180 1.00 52.03 101 GLU A N 1
ATOM 774 C CA . GLU A 1 101 ? -18.655 2.175 23.075 1.00 52.03 101 GLU A CA 1
ATOM 775 C C . GLU A 1 101 ? -19.373 1.065 22.279 1.00 52.03 101 GLU A C 1
ATOM 777 O O . GLU A 1 101 ? -18.873 -0.057 22.141 1.00 52.03 101 GLU A O 1
ATOM 782 N N . SER A 1 102 ? -20.608 1.345 21.867 1.00 54.22 102 SER A N 1
ATOM 783 C CA . SER A 1 102 ? -21.637 0.336 21.601 1.00 54.22 102 SER A CA 1
ATOM 784 C C . SER A 1 102 ? -21.293 -0.640 20.463 1.00 54.22 102 SER A C 1
ATOM 786 O O . SER A 1 102 ? -20.560 -0.338 19.524 1.00 54.22 102 SER A O 1
ATOM 788 N N . ILE A 1 103 ? -21.880 -1.839 20.521 1.00 48.72 103 ILE A N 1
ATOM 789 C CA . ILE A 1 103 ? -21.724 -2.916 19.526 1.00 48.72 103 ILE A CA 1
ATOM 790 C C . ILE A 1 103 ? -22.016 -2.463 18.084 1.00 48.72 103 ILE A C 1
ATOM 792 O O . ILE A 1 103 ? -21.452 -3.032 17.148 1.00 48.72 103 ILE A O 1
ATOM 796 N N . ASP A 1 104 ? -22.892 -1.479 17.904 1.00 45.06 104 ASP A N 1
ATOM 797 C CA . ASP A 1 104 ? -23.302 -1.005 16.585 1.00 45.06 104 ASP A CA 1
ATOM 798 C C . ASP A 1 104 ? -22.260 -0.066 15.952 1.00 45.06 104 ASP A C 1
ATOM 800 O O . ASP A 1 104 ? -22.019 -0.164 14.753 1.00 45.06 104 ASP A O 1
ATOM 804 N N . GLU A 1 105 ? -21.533 0.727 16.746 1.00 55.31 105 GLU A N 1
ATOM 805 C CA . GLU A 1 105 ? -20.386 1.516 16.259 1.00 55.31 105 GLU A CA 1
ATOM 806 C C . GLU A 1 105 ? -19.214 0.603 15.867 1.00 55.31 105 GLU A C 1
ATOM 808 O O . GLU A 1 105 ? -18.591 0.785 14.822 1.00 55.31 105 GLU A O 1
ATOM 813 N N . LEU A 1 106 ? -18.975 -0.462 16.645 1.00 52.16 106 LEU A N 1
ATOM 814 C CA . LEU A 1 106 ? -17.987 -1.489 16.298 1.00 52.16 106 LEU A CA 1
ATOM 815 C C . LEU A 1 106 ? -18.328 -2.239 15.004 1.00 52.16 106 LEU A C 1
ATOM 817 O O . LEU A 1 106 ? -17.416 -2.731 14.347 1.00 52.16 106 LEU A O 1
ATOM 821 N N . ARG A 1 107 ? -19.610 -2.361 14.641 1.00 53.25 107 ARG A N 1
ATOM 822 C CA . ARG A 1 107 ? -20.039 -2.958 13.365 1.00 53.25 107 ARG A CA 1
ATOM 823 C C . ARG A 1 107 ? -19.801 -2.017 12.194 1.00 53.25 107 ARG A C 1
ATOM 825 O O . ARG A 1 107 ? -19.277 -2.447 11.175 1.00 53.25 107 ARG A O 1
ATOM 832 N N . GLU A 1 108 ? -20.138 -0.746 12.361 1.00 61.09 108 GLU A N 1
ATOM 833 C CA . GLU A 1 108 ? -20.002 0.253 11.302 1.00 61.09 108 GLU A CA 1
ATOM 834 C C . GLU A 1 108 ? -18.529 0.516 10.946 1.00 61.09 108 GLU A C 1
ATOM 836 O O . GLU A 1 108 ? -18.176 0.653 9.774 1.00 61.09 108 GLU A O 1
ATOM 841 N N . ASP A 1 109 ? -17.642 0.509 11.945 1.00 59.28 109 ASP A N 1
ATOM 842 C CA . ASP A 1 109 ? -16.197 0.585 11.715 1.00 59.28 109 ASP A CA 1
ATOM 843 C C . ASP A 1 109 ? -15.642 -0.682 11.048 1.00 59.28 109 ASP A C 1
ATOM 845 O O . ASP A 1 109 ? -14.695 -0.603 10.264 1.00 59.28 109 ASP A O 1
ATOM 849 N N . LEU A 1 110 ? -16.240 -1.845 11.317 1.00 55.31 110 LEU A N 1
ATOM 850 C CA . LEU A 1 110 ? -15.832 -3.112 10.722 1.00 55.31 110 LEU A CA 1
ATOM 851 C C . LEU A 1 110 ? -16.164 -3.181 9.227 1.00 55.31 110 LEU A C 1
ATOM 853 O O . LEU A 1 110 ? -15.307 -3.560 8.432 1.00 55.31 110 LEU A O 1
ATOM 857 N N . ASP A 1 111 ? -17.377 -2.773 8.854 1.00 61.06 111 ASP A N 1
ATOM 858 C CA . ASP A 1 111 ? -17.815 -2.731 7.457 1.00 61.06 111 ASP A CA 1
ATOM 859 C C . ASP A 1 111 ? -16.946 -1.750 6.649 1.00 61.0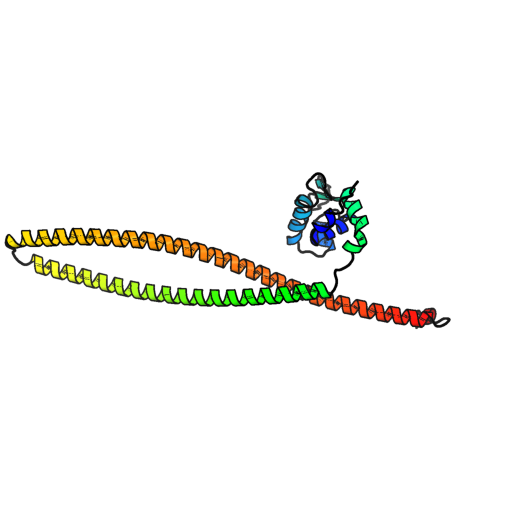6 111 ASP A C 1
ATOM 861 O O . ASP A 1 111 ? -16.515 -2.043 5.534 1.00 61.06 111 ASP A O 1
ATOM 865 N N . ARG A 1 112 ? -16.566 -0.617 7.259 1.00 62.25 112 ARG A N 1
ATOM 866 C CA . ARG A 1 112 ? -15.680 0.383 6.641 1.00 62.25 112 ARG A CA 1
ATOM 867 C C . ARG A 1 112 ? -14.258 -0.145 6.397 1.00 62.25 112 ARG A C 1
ATOM 869 O O . ARG A 1 112 ? -13.613 0.246 5.418 1.00 62.25 112 ARG A O 1
ATOM 876 N N . VAL A 1 113 ? -13.755 -1.015 7.276 1.00 65.31 113 VAL A N 1
ATOM 877 C CA . VAL A 1 113 ? -12.455 -1.689 7.108 1.00 65.31 113 VAL A CA 1
ATOM 878 C C . VAL A 1 113 ? -12.512 -2.739 5.995 1.00 65.31 113 VAL A C 1
ATOM 880 O O . VAL A 1 113 ? -11.560 -2.857 5.225 1.00 65.31 113 VAL A O 1
ATOM 883 N N . ASP A 1 114 ? -13.624 -3.459 5.861 1.00 60.06 114 ASP A N 1
ATOM 884 C CA . ASP A 1 114 ? -13.798 -4.484 4.825 1.00 60.06 114 ASP A CA 1
ATOM 885 C C . ASP A 1 114 ? -13.823 -3.864 3.414 1.00 60.06 114 ASP A C 1
ATOM 887 O O . ASP A 1 114 ? -13.152 -4.347 2.497 1.00 60.06 114 ASP A O 1
ATOM 891 N N . ASP A 1 115 ? -14.502 -2.724 3.255 1.00 66.00 115 ASP A N 1
ATOM 892 C CA . ASP A 1 115 ? -14.527 -1.971 1.994 1.00 66.00 115 ASP A CA 1
ATOM 893 C C . ASP A 1 115 ? -13.138 -1.440 1.602 1.00 66.00 115 ASP A C 1
ATOM 895 O O . ASP A 1 115 ? -12.734 -1.513 0.437 1.00 66.00 115 ASP A O 1
ATOM 899 N N . THR A 1 116 ? -12.367 -0.942 2.574 1.00 61.59 116 THR A N 1
ATOM 900 C CA . THR A 1 116 ? -10.999 -0.456 2.320 1.00 61.59 116 THR A CA 1
ATOM 901 C C . THR A 1 116 ? -10.023 -1.589 2.021 1.00 61.59 116 THR A C 1
ATOM 903 O O . THR A 1 116 ? -9.145 -1.424 1.171 1.00 61.59 116 THR A O 1
ATOM 906 N N . ALA A 1 117 ? -10.185 -2.753 2.652 1.00 58.53 117 ALA A N 1
ATOM 907 C CA . ALA A 1 117 ? -9.402 -3.943 2.333 1.00 58.53 117 ALA A CA 1
ATOM 908 C C . ALA A 1 117 ? -9.684 -4.442 0.907 1.00 58.53 117 ALA A C 1
ATOM 910 O O . ALA A 1 117 ? -8.755 -4.830 0.196 1.00 58.53 117 ALA A O 1
ATOM 911 N N . ARG A 1 118 ? -10.945 -4.378 0.462 1.00 68.00 118 ARG A N 1
ATOM 912 C CA . ARG A 1 118 ? -11.341 -4.769 -0.896 1.00 68.00 118 ARG A CA 1
ATOM 913 C C . ARG A 1 118 ? -10.726 -3.860 -1.959 1.00 68.00 118 ARG A C 1
ATOM 915 O O . ARG A 1 118 ? -10.118 -4.366 -2.897 1.00 68.00 118 ARG A O 1
ATOM 922 N N . ALA A 1 119 ? -10.809 -2.543 -1.767 1.00 66.31 119 ALA A N 1
ATOM 923 C CA . ALA A 1 119 ? -10.208 -1.565 -2.676 1.00 66.31 119 ALA A CA 1
ATOM 924 C C . ALA A 1 119 ? -8.680 -1.732 -2.777 1.00 66.31 119 ALA A C 1
ATOM 926 O O . ALA A 1 119 ? -8.119 -1.723 -3.869 1.00 66.31 119 ALA A O 1
ATOM 927 N N . ALA A 1 120 ? -8.003 -1.976 -1.650 1.00 61.19 120 ALA A N 1
ATOM 928 C CA . ALA A 1 120 ? -6.563 -2.232 -1.646 1.00 61.19 120 ALA A CA 1
ATOM 929 C C . ALA A 1 120 ? -6.178 -3.539 -2.369 1.00 61.19 120 ALA A C 1
ATOM 931 O O . ALA A 1 120 ? -5.078 -3.635 -2.916 1.00 61.19 120 ALA A O 1
ATOM 932 N N . GLY A 1 121 ? -7.061 -4.543 -2.366 1.00 69.25 121 GLY A N 1
ATOM 933 C CA . GLY A 1 121 ? -6.880 -5.780 -3.127 1.00 69.25 121 GLY A CA 1
ATOM 934 C C . GLY A 1 121 ? -6.954 -5.554 -4.638 1.00 69.25 121 GLY A C 1
ATOM 935 O O . GLY A 1 121 ? -6.090 -6.034 -5.366 1.00 69.25 121 GLY A O 1
ATOM 936 N N . GLU A 1 122 ? -7.929 -4.768 -5.097 1.00 75.00 122 GLU A N 1
ATOM 937 C CA . GLU A 1 122 ? -8.086 -4.418 -6.517 1.00 75.00 122 GLU A CA 1
ATOM 938 C C . GLU A 1 122 ? -6.881 -3.612 -7.041 1.00 75.00 122 GLU A C 1
ATOM 940 O O . GLU A 1 122 ? -6.337 -3.935 -8.100 1.00 75.00 122 GLU A O 1
ATOM 945 N N . ASP A 1 123 ? -6.379 -2.655 -6.254 1.00 67.62 123 ASP A N 1
ATOM 946 C CA . ASP A 1 123 ? -5.166 -1.889 -6.584 1.00 67.62 123 ASP A CA 1
ATOM 947 C C . ASP A 1 123 ? -3.908 -2.782 -6.673 1.00 67.62 123 ASP A C 1
ATOM 949 O O . ASP A 1 123 ? -3.004 -2.544 -7.483 1.00 67.62 123 ASP A O 1
ATOM 953 N N . ALA A 1 124 ? -3.817 -3.818 -5.830 1.00 66.38 124 ALA A N 1
ATOM 954 C CA . ALA A 1 124 ? -2.684 -4.741 -5.818 1.00 66.38 124 ALA A CA 1
ATOM 955 C C . ALA A 1 124 ? -2.677 -5.673 -7.041 1.00 66.38 124 ALA A C 1
ATOM 957 O O . ALA A 1 124 ? -1.605 -5.930 -7.605 1.00 66.38 124 ALA A O 1
ATOM 958 N N . ASP A 1 125 ? -3.851 -6.142 -7.463 1.00 69.44 125 ASP A N 1
ATOM 959 C CA . ASP A 1 125 ? -4.004 -6.954 -8.671 1.00 69.44 125 ASP A CA 1
ATOM 960 C C . ASP A 1 125 ? -3.665 -6.134 -9.927 1.00 69.44 125 ASP A C 1
ATOM 962 O O . ASP A 1 125 ? -2.871 -6.582 -10.761 1.00 69.44 125 ASP A O 1
ATOM 966 N N . GLU A 1 126 ? -4.132 -4.882 -10.016 1.00 75.62 126 GLU A N 1
ATOM 967 C CA . GLU A 1 126 ? -3.784 -3.985 -11.126 1.00 75.62 126 GLU A CA 1
ATOM 968 C C . GLU A 1 126 ? -2.268 -3.707 -11.186 1.00 75.62 126 GLU A C 1
ATOM 970 O O . GLU A 1 126 ? -1.647 -3.729 -12.258 1.00 75.62 126 GLU A O 1
ATOM 975 N N . ALA A 1 127 ? -1.620 -3.517 -10.033 1.00 65.62 127 ALA A N 1
ATOM 976 C CA . ALA A 1 127 ? -0.173 -3.328 -9.964 1.00 65.62 127 ALA A CA 1
ATOM 977 C C . ALA A 1 127 ? 0.616 -4.570 -10.422 1.00 65.62 127 ALA A C 1
ATOM 979 O O . ALA A 1 127 ? 1.670 -4.433 -11.062 1.00 65.62 127 ALA A O 1
ATOM 980 N N . MET A 1 128 ? 0.129 -5.778 -10.117 1.00 71.69 128 MET A N 1
ATOM 981 C CA . MET A 1 128 ? 0.753 -7.016 -10.585 1.00 71.69 128 MET A CA 1
ATOM 982 C C . MET A 1 128 ? 0.645 -7.166 -12.100 1.00 71.69 128 MET A C 1
ATOM 984 O O . MET A 1 128 ? 1.666 -7.449 -12.736 1.00 71.69 128 MET A O 1
ATOM 988 N N . ASP A 1 129 ? -0.519 -6.882 -12.680 1.00 79.31 129 ASP A N 1
ATOM 989 C CA . ASP A 1 129 ? -0.733 -6.944 -14.128 1.00 79.31 129 ASP A CA 1
ATOM 990 C C . ASP A 1 129 ? 0.220 -6.005 -14.885 1.00 79.31 129 ASP A C 1
ATOM 992 O O . ASP A 1 129 ? 0.890 -6.405 -15.853 1.00 79.31 129 ASP A O 1
ATOM 996 N N . VAL A 1 130 ? 0.384 -4.773 -14.388 1.00 77.56 130 VAL A N 1
ATOM 997 C CA . VAL A 1 130 ? 1.346 -3.800 -14.931 1.00 77.56 130 VAL A CA 1
ATOM 998 C C . VAL A 1 130 ? 2.784 -4.318 -14.826 1.00 77.56 130 VAL A C 1
ATOM 1000 O O . VAL A 1 130 ? 3.561 -4.188 -15.781 1.00 77.56 130 VAL A O 1
ATOM 1003 N N . ALA A 1 131 ? 3.163 -4.931 -13.702 1.00 68.62 131 ALA A N 1
ATOM 1004 C CA . ALA A 1 131 ? 4.503 -5.480 -13.512 1.00 68.62 131 ALA A CA 1
ATOM 1005 C C . ALA A 1 131 ? 4.798 -6.645 -14.474 1.00 68.62 131 ALA A C 1
ATOM 1007 O O . ALA A 1 131 ? 5.890 -6.706 -15.058 1.00 68.62 131 ALA A O 1
ATOM 1008 N N . THR A 1 132 ? 3.831 -7.539 -14.705 1.00 77.50 132 THR A N 1
ATOM 1009 C CA . THR A 1 132 ? 3.952 -8.612 -15.704 1.00 77.50 132 THR A CA 1
ATOM 1010 C C . THR A 1 132 ? 4.114 -8.062 -17.118 1.00 77.50 132 THR A C 1
ATOM 1012 O O . THR A 1 132 ? 5.055 -8.454 -17.816 1.00 77.50 132 THR A O 1
ATOM 1015 N N . ALA A 1 133 ? 3.302 -7.077 -17.513 1.00 80.44 133 ALA A N 1
ATOM 1016 C CA . ALA A 1 133 ? 3.401 -6.447 -18.829 1.00 80.44 133 ALA A CA 1
ATOM 1017 C C . ALA A 1 133 ? 4.756 -5.742 -19.042 1.00 80.44 133 ALA A C 1
ATOM 1019 O O . ALA A 1 133 ? 5.364 -5.816 -20.117 1.00 80.44 133 ALA A O 1
ATOM 1020 N N . GLN A 1 134 ? 5.289 -5.082 -18.007 1.00 77.31 134 GLN A N 1
ATOM 1021 C CA . GLN A 1 134 ? 6.618 -4.468 -18.074 1.00 77.31 134 GLN A CA 1
ATOM 1022 C C . GLN A 1 134 ? 7.732 -5.507 -18.239 1.00 77.31 134 GLN A C 1
ATOM 1024 O O . GLN A 1 134 ? 8.679 -5.275 -18.999 1.00 77.31 134 GLN A O 1
ATOM 1029 N N . ARG A 1 135 ? 7.625 -6.658 -17.568 1.00 82.44 135 ARG A N 1
ATOM 1030 C CA . ARG A 1 135 ? 8.607 -7.744 -17.670 1.00 82.44 135 ARG A CA 1
ATOM 1031 C C . ARG A 1 135 ? 8.661 -8.329 -19.080 1.00 82.44 135 ARG A C 1
ATOM 1033 O O . ARG A 1 135 ? 9.754 -8.502 -19.622 1.00 82.44 135 ARG A O 1
ATOM 1040 N N . GLU A 1 136 ? 7.510 -8.565 -19.704 1.00 86.12 136 GLU A N 1
ATOM 1041 C CA . GLU A 1 136 ? 7.443 -9.017 -21.099 1.00 86.12 136 GLU A CA 1
ATOM 1042 C C . GLU A 1 136 ? 8.066 -8.002 -22.060 1.00 86.12 136 GLU A C 1
ATOM 1044 O O . GLU A 1 136 ? 8.856 -8.360 -22.940 1.00 86.12 136 GLU A O 1
ATOM 1049 N N . ARG A 1 137 ? 7.787 -6.711 -21.852 1.00 87.31 137 ARG A N 1
ATOM 1050 C CA . ARG A 1 137 ? 8.356 -5.636 -22.670 1.00 87.31 137 ARG A CA 1
ATOM 1051 C C . ARG A 1 137 ? 9.879 -5.566 -22.554 1.00 87.31 137 ARG A C 1
ATOM 1053 O O . ARG A 1 137 ? 10.550 -5.362 -23.564 1.00 87.31 137 ARG A O 1
ATOM 1060 N N . ILE A 1 138 ? 10.436 -5.770 -21.359 1.00 84.25 138 ILE A N 1
ATOM 1061 C CA . ILE A 1 138 ? 11.892 -5.836 -21.149 1.00 84.25 138 ILE A CA 1
ATOM 1062 C C . ILE A 1 138 ? 12.499 -7.027 -21.897 1.00 84.25 138 ILE A C 1
ATOM 1064 O O . ILE A 1 138 ? 13.497 -6.847 -22.595 1.00 84.25 138 ILE A O 1
ATOM 1068 N N . ASN A 1 139 ? 11.887 -8.211 -21.812 1.00 85.19 139 ASN A N 1
ATOM 1069 C CA . ASN A 1 139 ? 12.367 -9.395 -22.530 1.00 85.19 139 ASN A CA 1
ATOM 1070 C C . ASN A 1 139 ? 12.366 -9.174 -24.050 1.00 85.19 139 ASN A C 1
ATOM 1072 O O . ASN A 1 139 ? 13.342 -9.506 -24.727 1.00 85.19 139 ASN A O 1
ATOM 1076 N N . LYS A 1 140 ? 11.313 -8.545 -24.589 1.00 88.75 140 LYS A N 1
ATOM 1077 C CA . LYS A 1 140 ? 11.234 -8.202 -26.015 1.00 88.75 140 LYS A CA 1
ATOM 1078 C C . LYS A 1 140 ? 12.345 -7.235 -26.435 1.00 88.75 140 LYS A C 1
ATOM 1080 O O . LYS A 1 140 ? 13.031 -7.483 -27.423 1.00 88.75 140 LYS A O 1
ATOM 1085 N N . LEU A 1 141 ? 12.584 -6.183 -25.650 1.00 84.31 141 LEU A N 1
ATOM 1086 C CA . LEU A 1 141 ? 13.662 -5.223 -25.912 1.00 84.31 141 LEU A CA 1
ATOM 1087 C C . LEU A 1 141 ? 15.056 -5.869 -25.838 1.00 84.31 141 LEU A C 1
ATOM 1089 O O . LEU A 1 141 ? 15.948 -5.501 -26.601 1.00 84.31 141 LEU A O 1
ATOM 1093 N N . GLN A 1 142 ? 15.264 -6.844 -24.949 1.00 81.38 142 GLN A N 1
ATOM 1094 C CA . GLN A 1 142 ? 16.518 -7.599 -24.892 1.00 81.38 142 GLN A CA 1
ATOM 1095 C C . GLN A 1 142 ? 16.727 -8.458 -26.145 1.00 81.38 142 GLN A C 1
ATOM 1097 O O . GLN A 1 142 ? 17.830 -8.466 -26.693 1.00 81.38 142 GLN A O 1
ATOM 1102 N N . ALA A 1 143 ? 15.675 -9.116 -26.640 1.00 83.25 143 ALA A N 1
ATOM 1103 C CA . ALA A 1 143 ? 15.735 -9.882 -27.882 1.00 83.25 143 ALA A CA 1
ATOM 1104 C C . ALA A 1 143 ? 16.035 -8.986 -29.102 1.00 83.25 143 ALA A C 1
ATOM 1106 O O . ALA A 1 143 ? 16.894 -9.313 -29.922 1.00 83.25 143 ALA A O 1
ATOM 1107 N N . GLU A 1 144 ? 15.392 -7.818 -29.192 1.00 84.38 144 GLU A N 1
ATOM 1108 C CA . GLU A 1 144 ? 15.653 -6.819 -30.240 1.00 84.38 144 GLU A CA 1
ATOM 1109 C C . GLU A 1 144 ? 17.085 -6.253 -30.164 1.00 84.38 144 GLU A C 1
ATOM 1111 O O . GLU A 1 144 ? 17.741 -6.043 -31.185 1.00 84.38 144 GLU A O 1
ATOM 1116 N N . LYS A 1 145 ? 17.633 -6.060 -28.959 1.00 85.38 145 LYS A N 1
ATOM 1117 C CA . LYS A 1 145 ? 19.030 -5.634 -28.784 1.00 85.38 145 LYS A CA 1
ATOM 1118 C C . LYS A 1 145 ? 20.018 -6.677 -29.313 1.00 85.38 145 LYS A C 1
ATOM 1120 O O . LYS A 1 145 ? 21.007 -6.299 -29.944 1.00 85.38 145 LYS A O 1
ATOM 1125 N N . CYS A 1 146 ? 19.776 -7.965 -29.057 1.00 75.88 146 CYS A N 1
ATOM 1126 C CA . CYS A 1 146 ? 20.617 -9.045 -29.579 1.00 75.88 146 CYS A CA 1
ATOM 1127 C C . CYS A 1 146 ? 20.646 -9.029 -31.112 1.00 75.88 146 CYS A C 1
ATOM 1129 O O . CYS A 1 146 ? 21.728 -8.999 -31.694 1.00 75.88 146 CYS A O 1
ATOM 1131 N N . THR A 1 147 ? 19.483 -8.915 -31.760 1.00 86.88 147 THR A N 1
ATOM 1132 C CA . THR A 1 147 ? 19.404 -8.897 -33.230 1.00 86.88 147 THR A CA 1
ATOM 1133 C C . THR A 1 147 ? 20.059 -7.662 -33.853 1.00 86.88 147 THR A C 1
ATOM 1135 O O . THR A 1 147 ? 20.732 -7.777 -34.878 1.00 86.88 147 THR A O 1
ATOM 1138 N N . ILE A 1 148 ? 19.941 -6.480 -33.237 1.00 81.88 148 ILE A N 1
ATOM 1139 C CA . ILE A 1 148 ? 20.650 -5.271 -33.697 1.00 81.88 148 ILE A CA 1
ATOM 1140 C C . ILE A 1 148 ? 22.169 -5.442 -33.578 1.00 81.88 148 ILE A C 1
ATOM 1142 O O . ILE A 1 148 ? 22.908 -5.041 -34.480 1.00 81.88 148 ILE A O 1
ATOM 1146 N N . ASN A 1 149 ? 22.647 -6.039 -32.485 1.00 84.50 149 ASN A N 1
ATOM 1147 C CA . ASN A 1 149 ? 24.075 -6.258 -32.274 1.00 84.50 149 ASN A CA 1
ATOM 1148 C C . ASN A 1 149 ? 24.660 -7.224 -33.316 1.00 84.50 149 ASN A C 1
ATOM 1150 O O . ASN A 1 149 ? 25.745 -6.976 -33.844 1.00 84.50 149 ASN A O 1
ATOM 1154 N N . ASP A 1 150 ? 23.923 -8.280 -33.661 1.00 85.50 150 ASP A N 1
ATOM 1155 C CA . ASP A 1 150 ? 24.338 -9.236 -34.690 1.00 85.50 150 ASP A CA 1
ATOM 1156 C C . ASP A 1 150 ? 24.401 -8.575 -36.075 1.00 85.50 150 ASP A C 1
ATOM 1158 O O . ASP A 1 150 ? 25.428 -8.666 -36.750 1.00 85.50 150 ASP A O 1
ATOM 1162 N N . ARG A 1 151 ? 23.388 -7.777 -36.447 1.00 80.56 151 ARG A N 1
ATOM 1163 C CA . ARG A 1 151 ? 23.410 -6.978 -37.689 1.00 80.56 151 ARG A CA 1
ATOM 1164 C C . ARG A 1 151 ? 24.540 -5.946 -37.716 1.00 80.56 151 ARG A C 1
ATOM 1166 O O . ARG A 1 151 ? 25.123 -5.684 -38.762 1.00 80.56 151 ARG A O 1
ATOM 1173 N N . SER A 1 152 ? 24.875 -5.345 -36.574 1.00 84.31 152 SER A N 1
ATOM 1174 C CA . SER A 1 152 ? 25.994 -4.400 -36.472 1.00 84.31 152 SER A CA 1
ATOM 1175 C C . SER A 1 152 ? 27.353 -5.083 -36.664 1.00 84.31 152 SER A C 1
ATOM 1177 O O . SER A 1 152 ? 28.259 -4.496 -37.260 1.00 84.31 152 SER A O 1
ATOM 1179 N N . LYS A 1 153 ? 27.520 -6.323 -36.185 1.00 83.88 153 LYS A N 1
ATOM 1180 C CA . LYS A 1 153 ? 28.722 -7.124 -36.464 1.00 83.88 153 LYS A CA 1
ATOM 1181 C C . LYS A 1 153 ? 28.825 -7.459 -37.950 1.00 83.88 153 LYS A C 1
ATOM 1183 O O . LYS A 1 153 ? 29.875 -7.219 -38.533 1.00 83.88 153 LYS A O 1
ATOM 1188 N N . GLU A 1 154 ? 27.733 -7.923 -38.555 1.00 84.50 154 GLU A N 1
ATOM 1189 C CA . GLU A 1 154 ? 27.668 -8.230 -39.989 1.00 84.50 154 GLU A CA 1
ATOM 1190 C C . GLU A 1 154 ? 28.017 -7.006 -40.851 1.00 84.50 154 GLU A C 1
ATOM 1192 O O . GLU A 1 154 ? 28.871 -7.084 -41.733 1.00 84.50 154 GLU A O 1
ATOM 1197 N N . ASN A 1 155 ? 27.436 -5.842 -40.539 1.00 82.75 155 ASN A N 1
ATOM 1198 C CA . ASN A 1 155 ? 27.741 -4.597 -41.242 1.00 82.75 155 ASN A CA 1
ATOM 1199 C C . ASN A 1 155 ? 29.215 -4.194 -41.103 1.00 82.75 155 ASN A C 1
ATOM 1201 O O . ASN A 1 155 ? 29.805 -3.749 -42.082 1.00 82.75 155 ASN A O 1
ATOM 1205 N N . ARG A 1 156 ? 29.827 -4.360 -39.921 1.00 82.19 156 ARG A N 1
ATOM 1206 C CA . ARG A 1 156 ? 31.261 -4.076 -39.730 1.00 82.19 156 ARG A CA 1
ATOM 1207 C C . ARG A 1 156 ? 32.142 -4.979 -40.585 1.00 82.19 156 ARG A C 1
ATOM 1209 O O . ARG A 1 156 ? 33.075 -4.477 -41.201 1.00 82.19 156 ARG A O 1
ATOM 1216 N N . SER A 1 157 ? 31.836 -6.273 -40.658 1.00 80.25 157 SER A N 1
ATOM 1217 C CA . SER A 1 157 ? 32.558 -7.199 -41.539 1.00 80.25 157 SER A CA 1
ATOM 1218 C C . SER A 1 157 ? 32.418 -6.794 -43.005 1.00 80.25 157 SER A C 1
ATOM 1220 O O . SER A 1 157 ? 33.413 -6.687 -43.710 1.00 80.25 157 SER A O 1
ATOM 1222 N N . ARG A 1 158 ? 31.200 -6.453 -43.437 1.00 78.31 158 ARG A N 1
ATOM 1223 C CA . ARG A 1 158 ? 30.934 -6.024 -44.813 1.00 78.31 158 ARG A CA 1
ATOM 1224 C C . ARG A 1 158 ? 31.641 -4.715 -45.182 1.00 78.31 158 ARG A C 1
ATOM 1226 O O . ARG A 1 158 ? 32.092 -4.573 -46.311 1.00 78.31 158 ARG A O 1
ATOM 1233 N N . VAL A 1 159 ? 31.745 -3.767 -44.249 1.00 78.25 159 VAL A N 1
ATOM 1234 C CA . VAL A 1 159 ? 32.520 -2.533 -44.452 1.00 78.25 159 VAL A CA 1
ATOM 1235 C C . VAL A 1 159 ? 34.009 -2.846 -44.593 1.00 78.25 159 VAL A C 1
ATOM 1237 O O . VAL A 1 159 ? 34.623 -2.346 -45.525 1.00 78.25 159 VAL A O 1
ATOM 1240 N N . GLN A 1 160 ? 34.571 -3.725 -43.759 1.00 74.50 160 GLN A N 1
ATOM 1241 C CA . GLN A 1 160 ? 35.975 -4.141 -43.885 1.00 74.50 160 GLN A CA 1
ATOM 1242 C C . GLN A 1 160 ? 36.271 -4.852 -45.213 1.00 74.50 160 GLN A C 1
ATOM 1244 O O . GLN A 1 160 ? 37.343 -4.662 -45.789 1.00 74.50 160 GLN A O 1
ATOM 1249 N N . ASP A 1 161 ? 35.338 -5.667 -45.707 1.00 76.00 161 ASP A N 1
ATOM 1250 C CA . ASP A 1 161 ? 35.482 -6.331 -47.004 1.00 76.00 161 ASP A CA 1
ATOM 1251 C C . ASP A 1 161 ? 35.452 -5.314 -48.158 1.00 76.00 161 ASP A C 1
ATOM 1253 O O . ASP A 1 161 ? 36.299 -5.371 -49.049 1.00 76.00 161 ASP A O 1
ATOM 1257 N N . LEU A 1 162 ? 34.551 -4.327 -48.098 1.00 74.69 162 LEU A N 1
ATOM 1258 C CA . LEU A 1 162 ? 34.483 -3.236 -49.077 1.00 74.69 162 LEU A CA 1
ATOM 1259 C C . LEU A 1 162 ? 35.713 -2.319 -49.025 1.00 74.69 162 LEU A C 1
ATOM 1261 O O . LEU A 1 162 ? 36.203 -1.909 -50.072 1.00 74.69 162 LEU A O 1
ATOM 1265 N N . GLU A 1 163 ? 36.243 -2.014 -47.838 1.00 72.38 163 GLU A N 1
ATOM 1266 C CA . GLU A 1 163 ? 37.491 -1.254 -47.690 1.00 72.38 163 GLU A CA 1
ATOM 1267 C C . GLU A 1 163 ? 38.644 -1.971 -48.402 1.00 72.38 163 GLU A C 1
ATOM 1269 O O . GLU A 1 163 ? 39.374 -1.352 -49.172 1.00 72.38 163 GLU A O 1
ATOM 1274 N N . ARG A 1 164 ? 38.774 -3.293 -48.231 1.00 70.25 164 ARG A N 1
ATOM 1275 C CA . ARG A 1 164 ? 39.802 -4.081 -48.931 1.00 70.25 164 ARG A CA 1
ATOM 1276 C C . ARG A 1 164 ? 39.642 -4.062 -50.451 1.00 70.25 164 ARG A C 1
ATOM 1278 O O . ARG A 1 164 ? 40.652 -4.002 -51.145 1.00 70.25 164 ARG A O 1
ATOM 1285 N N . GLU A 1 165 ? 38.413 -4.114 -50.964 1.00 67.12 165 GLU A N 1
ATOM 1286 C CA . GLU A 1 165 ? 38.147 -4.009 -52.407 1.00 67.12 165 GLU A CA 1
ATOM 1287 C C . GLU A 1 165 ? 38.473 -2.614 -52.957 1.00 67.12 165 GLU A C 1
ATOM 1289 O O . GLU A 1 165 ? 39.054 -2.494 -54.034 1.00 67.12 165 GLU A O 1
ATOM 1294 N N . VAL A 1 166 ? 38.143 -1.557 -52.211 1.00 62.34 166 VAL A N 1
ATOM 1295 C CA . VAL A 1 166 ? 38.387 -0.168 -52.621 1.00 62.34 166 VAL A CA 1
ATOM 1296 C C . VAL A 1 166 ? 39.879 0.174 -52.588 1.00 62.34 166 VAL A C 1
ATOM 1298 O O . VAL A 1 166 ? 40.363 0.816 -53.513 1.00 62.34 166 VAL A O 1
ATOM 1301 N N . PHE A 1 167 ? 40.638 -0.286 -51.590 1.00 57.81 167 PHE A N 1
ATOM 1302 C CA . PHE A 1 167 ? 42.086 -0.033 -51.497 1.00 57.81 167 PHE A CA 1
ATOM 1303 C C . PHE A 1 167 ? 42.943 -0.851 -52.485 1.00 57.81 167 PHE A C 1
ATOM 1305 O O . PHE A 1 167 ? 44.154 -0.650 -52.543 1.00 57.81 167 PHE A O 1
ATOM 1312 N N . ALA A 1 168 ? 42.347 -1.756 -53.271 1.00 59.09 168 ALA A N 1
ATOM 1313 C CA . ALA A 1 168 ? 43.040 -2.528 -54.308 1.00 59.09 168 ALA A CA 1
ATOM 1314 C C . ALA A 1 168 ? 43.072 -1.837 -55.690 1.00 59.09 168 ALA A C 1
ATOM 1316 O O . ALA A 1 168 ? 43.652 -2.379 -56.632 1.00 59.09 168 ALA A O 1
ATOM 1317 N N . ILE A 1 169 ? 42.437 -0.671 -55.830 1.00 57.69 169 ILE A N 1
ATOM 1318 C CA . ILE A 1 169 ? 42.319 0.078 -57.087 1.00 57.69 169 ILE A CA 1
ATOM 1319 C C . ILE A 1 169 ? 43.217 1.322 -57.004 1.00 57.69 169 ILE A C 1
ATOM 1321 O O . ILE A 1 169 ? 43.156 2.056 -56.022 1.00 57.69 169 ILE A O 1
ATOM 1325 N N . ASP A 1 170 ? 44.044 1.569 -58.027 1.00 52.44 170 ASP A N 1
ATOM 1326 C CA . ASP A 1 170 ? 44.826 2.810 -58.150 1.00 52.44 170 ASP A CA 1
ATOM 1327 C C . ASP A 1 170 ? 43.883 3.970 -58.508 1.00 52.44 170 ASP A C 1
ATOM 1329 O O . ASP A 1 170 ? 43.285 3.996 -59.588 1.00 52.44 170 ASP A O 1
ATOM 1333 N N . TRP A 1 171 ? 43.718 4.915 -57.584 1.00 55.03 171 TRP A N 1
ATOM 1334 C CA . TRP A 1 171 ? 42.750 6.006 -57.694 1.00 55.03 171 TRP A CA 1
ATOM 1335 C C . TRP A 1 171 ? 43.413 7.323 -58.132 1.00 55.03 171 TRP A C 1
ATOM 1337 O O . TRP A 1 171 ? 44.400 7.756 -57.546 1.00 55.03 171 TRP A O 1
ATOM 1347 N N . ASP A 1 172 ? 42.836 7.955 -59.160 1.00 56.12 172 ASP A N 1
ATOM 1348 C CA . ASP A 1 172 ? 43.218 9.264 -59.717 1.00 56.12 172 ASP A CA 1
ATOM 1349 C C . ASP A 1 172 ? 42.599 10.436 -58.916 1.00 56.12 172 ASP A C 1
ATOM 1351 O O . ASP A 1 172 ? 41.589 10.266 -58.224 1.00 56.12 172 ASP A O 1
ATOM 1355 N N . ASP A 1 173 ? 43.159 11.642 -59.049 1.00 54.91 173 ASP A N 1
ATOM 1356 C CA . ASP A 1 173 ? 42.936 12.828 -58.200 1.00 54.91 173 ASP A CA 1
ATOM 1357 C C . ASP A 1 173 ? 41.462 13.282 -58.063 1.00 54.91 173 ASP A C 1
ATOM 1359 O O . ASP A 1 173 ? 41.102 13.927 -57.076 1.00 54.91 173 ASP A O 1
ATOM 1363 N N . SER A 1 174 ? 40.556 12.887 -58.971 1.00 56.59 174 SER A N 1
ATOM 1364 C CA . SER A 1 174 ? 39.108 13.162 -58.826 1.00 56.59 174 SER A CA 1
ATOM 1365 C C . SER A 1 174 ? 38.430 12.380 -57.687 1.00 56.59 174 SER A C 1
ATOM 1367 O O . SER A 1 174 ? 37.322 12.721 -57.260 1.00 56.59 174 SER A O 1
ATOM 1369 N N . LEU A 1 175 ? 39.075 11.331 -57.162 1.00 58.22 175 LEU A N 1
ATOM 1370 C CA . LEU A 1 175 ? 38.584 10.596 -55.996 1.00 58.22 175 LEU A CA 1
ATOM 1371 C C . LEU A 1 175 ? 38.961 11.234 -54.678 1.00 58.22 175 LEU A C 1
ATOM 1373 O O . LEU A 1 175 ? 38.154 11.152 -53.761 1.00 58.22 175 LEU A O 1
ATOM 1377 N N . SER A 1 176 ? 40.096 11.921 -54.587 1.00 57.75 176 SER A N 1
ATOM 1378 C CA . SER A 1 176 ? 40.454 12.682 -53.386 1.00 57.75 176 SER A CA 1
ATOM 1379 C C . SER A 1 176 ? 39.405 13.757 -53.081 1.00 57.75 176 SER A C 1
ATOM 1381 O O . SER A 1 176 ? 38.996 13.923 -51.934 1.00 57.75 176 SER A O 1
ATOM 1383 N N . GLU A 1 177 ? 38.872 14.417 -54.114 1.00 65.06 177 GLU A N 1
ATOM 1384 C CA . GLU A 1 177 ? 37.790 15.399 -53.965 1.00 65.06 177 GLU A CA 1
ATOM 1385 C C . GLU A 1 177 ? 36.457 14.740 -53.554 1.00 65.06 177 GLU A C 1
ATOM 1387 O O . GLU A 1 177 ? 35.764 15.223 -52.657 1.00 65.06 177 GLU A O 1
ATOM 1392 N N . ARG A 1 178 ? 36.107 13.582 -54.134 1.00 65.56 178 ARG A N 1
ATOM 1393 C CA . ARG A 1 178 ? 34.896 12.830 -53.744 1.00 65.56 178 ARG A CA 1
ATOM 1394 C C . ARG A 1 178 ? 35.007 12.207 -52.351 1.00 65.56 178 ARG A C 1
ATOM 1396 O O . ARG A 1 178 ? 33.994 12.133 -51.659 1.00 65.56 178 ARG A O 1
ATOM 1403 N N . ILE A 1 179 ? 36.203 11.787 -51.937 1.00 69.31 179 ILE A N 1
ATOM 1404 C CA . ILE A 1 179 ? 36.500 11.308 -50.583 1.00 69.31 179 ILE A CA 1
ATOM 1405 C C . ILE A 1 179 ? 36.307 12.455 -49.595 1.00 69.31 179 ILE A C 1
ATOM 1407 O O . ILE A 1 179 ? 35.574 12.264 -48.635 1.00 69.31 179 ILE A O 1
ATOM 1411 N N . GLY A 1 180 ? 36.816 13.658 -49.882 1.00 69.88 180 GLY A N 1
ATOM 1412 C CA . GLY A 1 180 ? 36.594 14.835 -49.034 1.00 69.88 180 GLY A CA 1
ATOM 1413 C C . GLY A 1 180 ? 35.109 15.156 -48.818 1.00 69.88 180 GLY A C 1
ATOM 1414 O O . GLY A 1 180 ? 34.674 15.356 -47.686 1.00 69.88 180 GLY A O 1
ATOM 1415 N N . VAL A 1 181 ? 34.290 15.100 -49.877 1.00 72.38 181 VAL A N 1
ATOM 1416 C CA . VAL A 1 181 ? 32.828 15.302 -49.768 1.00 72.38 181 VAL A CA 1
ATOM 1417 C C . VAL A 1 181 ? 32.155 14.202 -48.933 1.00 72.38 181 VAL A C 1
ATOM 1419 O O . VAL A 1 181 ? 31.215 14.468 -48.179 1.00 72.38 181 VAL A O 1
ATOM 1422 N N . VAL A 1 182 ? 32.615 12.952 -49.047 1.00 74.12 182 VAL A N 1
ATOM 1423 C CA . VAL A 1 182 ? 32.091 11.826 -48.256 1.00 74.12 182 VAL A CA 1
ATOM 1424 C C . VAL A 1 182 ? 32.545 11.903 -46.798 1.00 74.12 182 VAL A C 1
ATOM 1426 O O . VAL A 1 182 ? 31.747 11.598 -45.911 1.00 74.12 182 VAL A O 1
ATOM 1429 N N . GLU A 1 183 ? 33.776 12.329 -46.530 1.00 75.12 183 GLU A N 1
ATOM 1430 C CA . GLU A 1 183 ? 34.312 12.544 -45.185 1.00 75.12 183 GLU A CA 1
ATOM 1431 C C . GLU A 1 183 ? 33.551 13.655 -44.470 1.00 75.12 183 GLU A C 1
ATOM 1433 O O . GLU A 1 183 ? 33.069 13.439 -43.362 1.00 75.12 183 GLU A O 1
ATOM 1438 N N . GLU A 1 184 ? 33.330 14.796 -45.122 1.00 75.56 184 GLU A N 1
ATOM 1439 C CA . GLU A 1 184 ? 32.568 15.906 -44.547 1.00 75.56 184 GLU A CA 1
ATOM 1440 C C . GLU A 1 184 ? 31.108 15.505 -44.270 1.00 75.56 184 GLU A C 1
ATOM 1442 O O . GLU A 1 184 ? 30.571 15.750 -43.186 1.00 75.56 184 GLU A O 1
ATOM 1447 N N . ALA A 1 185 ? 30.471 14.776 -45.194 1.00 75.25 185 ALA A N 1
ATOM 1448 C CA . ALA A 1 185 ? 29.139 14.215 -44.968 1.00 75.25 185 ALA A CA 1
ATOM 1449 C C . ALA A 1 185 ? 29.111 13.169 -43.835 1.00 75.25 185 ALA A C 1
ATOM 1451 O O . ALA A 1 185 ? 28.102 13.040 -43.136 1.00 75.25 185 ALA A O 1
ATOM 1452 N N . SER A 1 186 ? 30.198 12.418 -43.645 1.00 73.81 186 SER A N 1
ATOM 1453 C CA . SER A 1 186 ? 30.323 11.408 -42.589 1.00 73.81 186 SER A CA 1
ATOM 1454 C C . SER A 1 186 ? 30.578 12.038 -41.223 1.00 73.81 186 SER A C 1
ATOM 1456 O O . SER A 1 186 ? 29.975 11.597 -40.249 1.00 73.81 186 SER A O 1
ATOM 1458 N N . ILE A 1 187 ? 31.384 13.100 -41.155 1.00 79.44 187 ILE A N 1
ATOM 1459 C CA . ILE A 1 187 ? 31.609 13.906 -39.948 1.00 79.44 187 ILE A CA 1
ATOM 1460 C C . ILE A 1 187 ? 30.290 14.532 -39.492 1.00 79.44 187 ILE A C 1
ATOM 1462 O O . ILE A 1 187 ? 29.911 14.393 -38.330 1.00 79.44 187 ILE A O 1
ATOM 1466 N N . ASN A 1 188 ? 29.538 15.129 -40.419 1.00 76.44 188 ASN A N 1
ATOM 1467 C CA . ASN A 1 188 ? 28.240 15.725 -40.104 1.00 76.44 188 ASN A CA 1
ATOM 1468 C C . ASN A 1 188 ? 27.233 14.672 -39.605 1.00 76.44 188 ASN A C 1
ATOM 1470 O O . ASN A 1 188 ? 26.563 14.885 -38.597 1.00 76.44 188 ASN A O 1
ATOM 1474 N N . ARG A 1 189 ? 27.183 13.483 -40.228 1.00 77.56 189 ARG A N 1
ATOM 1475 C CA . ARG A 1 189 ? 26.349 12.374 -39.726 1.00 77.56 189 ARG A CA 1
ATOM 1476 C C . ARG A 1 189 ? 26.804 11.845 -38.371 1.00 77.56 189 ARG A C 1
ATOM 1478 O O . ARG A 1 189 ? 25.954 11.471 -37.570 1.00 77.56 189 ARG A O 1
ATOM 1485 N N . ALA A 1 190 ? 28.107 11.761 -38.122 1.00 75.75 190 ALA A N 1
ATOM 1486 C CA . ALA A 1 190 ? 28.634 11.313 -36.838 1.00 75.75 190 ALA A CA 1
ATOM 1487 C C . ALA A 1 190 ? 28.231 12.288 -35.723 1.00 75.75 190 ALA A C 1
ATOM 1489 O O . ALA A 1 190 ? 27.724 11.844 -34.696 1.00 75.75 190 ALA A O 1
ATOM 1490 N N . SER A 1 191 ? 28.337 13.595 -35.980 1.00 82.12 191 SER A N 1
ATOM 1491 C CA . SER A 1 191 ? 27.884 14.640 -35.059 1.00 82.12 191 SER A CA 1
ATOM 1492 C C . SER A 1 191 ? 26.375 14.555 -34.790 1.00 82.12 191 SER A C 1
ATOM 1494 O O . SER A 1 191 ? 25.963 14.573 -33.633 1.00 82.12 191 SER A O 1
ATOM 1496 N N . ASP A 1 192 ? 25.546 14.356 -35.822 1.00 82.75 192 ASP A N 1
ATOM 1497 C CA . ASP A 1 192 ? 24.096 14.165 -35.653 1.00 82.75 192 ASP A CA 1
ATOM 1498 C C . ASP A 1 192 ? 23.756 12.910 -34.827 1.00 82.75 192 ASP A C 1
ATOM 1500 O O . ASP A 1 192 ? 22.783 12.891 -34.065 1.00 82.75 192 ASP A O 1
ATOM 1504 N N . ILE A 1 193 ? 24.535 11.836 -34.987 1.00 80.81 193 ILE A N 1
ATOM 1505 C CA . ILE A 1 193 ? 24.360 10.588 -34.236 1.00 80.81 193 ILE A CA 1
ATOM 1506 C C . ILE A 1 193 ? 24.762 10.777 -32.771 1.00 80.81 193 ILE A C 1
ATOM 1508 O O . ILE A 1 193 ? 24.033 10.310 -31.894 1.00 80.81 193 ILE A O 1
ATOM 1512 N N . GLU A 1 194 ? 25.868 11.466 -32.487 1.00 79.62 194 GLU A N 1
ATOM 1513 C CA . GLU A 1 194 ? 26.286 11.796 -31.118 1.00 79.62 194 GLU A CA 1
ATOM 1514 C C . GLU A 1 194 ? 25.213 12.616 -30.396 1.00 79.62 194 GLU A C 1
ATOM 1516 O O . GLU A 1 194 ? 24.776 12.241 -29.305 1.00 79.62 194 GLU A O 1
ATOM 1521 N N . ASP A 1 195 ? 24.678 13.639 -31.060 1.00 83.38 195 ASP A N 1
ATOM 1522 C CA . ASP A 1 195 ? 23.571 14.456 -30.564 1.00 83.38 195 ASP A CA 1
ATOM 1523 C C . ASP A 1 195 ? 22.318 13.623 -30.239 1.00 83.38 195 ASP A C 1
ATOM 1525 O O . ASP A 1 195 ? 21.627 13.844 -29.235 1.00 83.38 195 ASP A O 1
ATOM 1529 N N . GLN A 1 196 ? 21.994 12.639 -31.082 1.00 81.31 196 GLN A N 1
ATOM 1530 C CA . GLN A 1 196 ? 20.869 11.730 -30.846 1.00 81.31 196 GLN A CA 1
ATOM 1531 C C . GLN A 1 196 ? 21.124 10.767 -29.684 1.00 81.31 196 GLN A C 1
ATOM 1533 O O . GLN A 1 196 ? 20.195 10.471 -28.921 1.00 81.31 196 GLN A O 1
ATOM 1538 N N . ILE A 1 197 ? 22.355 10.271 -29.541 1.00 81.25 197 ILE A N 1
ATOM 1539 C CA . ILE A 1 197 ? 22.758 9.407 -28.428 1.00 81.25 197 ILE A CA 1
ATOM 1540 C C . ILE A 1 197 ? 22.643 10.181 -27.117 1.00 81.25 197 ILE A C 1
ATOM 1542 O O . ILE A 1 197 ? 22.004 9.695 -26.184 1.00 81.25 197 ILE A O 1
ATOM 1546 N N . GLU A 1 198 ? 23.152 11.409 -27.063 1.00 81.50 198 GLU A N 1
ATOM 1547 C CA . GLU A 1 198 ? 23.140 12.213 -25.845 1.00 81.50 198 GLU A CA 1
ATOM 1548 C C . GLU A 1 198 ? 21.707 12.547 -25.389 1.00 81.50 198 GLU A C 1
ATOM 1550 O O . GLU A 1 198 ? 21.366 12.441 -24.205 1.00 81.50 198 GLU A O 1
ATOM 1555 N N . ARG A 1 199 ? 20.813 12.869 -26.337 1.00 82.44 199 ARG A N 1
ATOM 1556 C CA . ARG A 1 199 ? 19.379 13.068 -26.053 1.00 82.44 199 ARG A CA 1
ATOM 1557 C C . ARG A 1 199 ? 18.731 11.798 -25.499 1.00 82.44 199 ARG A C 1
ATOM 1559 O O . ARG A 1 199 ? 17.983 11.875 -24.522 1.00 82.44 199 ARG A O 1
ATOM 1566 N N . ARG A 1 200 ? 19.038 10.629 -26.073 1.00 79.88 200 ARG A N 1
ATOM 1567 C CA . ARG A 1 200 ? 18.524 9.336 -25.589 1.00 79.88 200 ARG A CA 1
ATOM 1568 C C . ARG A 1 200 ? 19.067 8.968 -24.214 1.00 79.88 200 ARG A C 1
ATOM 1570 O O . ARG A 1 200 ? 18.308 8.462 -23.395 1.00 79.88 200 ARG A O 1
ATOM 1577 N N . GLU A 1 201 ? 20.333 9.236 -23.917 1.00 73.25 201 GLU A N 1
ATOM 1578 C CA . GLU A 1 201 ? 20.899 8.974 -22.590 1.00 73.25 201 GLU A CA 1
ATOM 1579 C C . GLU A 1 201 ? 20.253 9.832 -21.501 1.00 73.25 201 GLU A C 1
ATOM 1581 O O . GLU A 1 201 ? 19.927 9.317 -20.428 1.00 73.25 201 GLU A O 1
ATOM 1586 N N . ARG A 1 202 ? 20.000 11.121 -21.774 1.00 76.50 202 ARG A N 1
ATOM 1587 C CA . ARG A 1 202 ? 19.239 11.979 -20.848 1.00 76.50 202 ARG A CA 1
ATOM 1588 C C . ARG A 1 202 ? 17.834 11.431 -20.614 1.00 76.50 202 ARG A C 1
ATOM 1590 O O . ARG A 1 202 ? 17.374 11.402 -19.473 1.00 76.50 202 ARG A O 1
ATOM 1597 N N . GLN A 1 203 ? 17.185 10.947 -21.671 1.00 76.31 203 GLN A N 1
ATOM 1598 C CA . GLN A 1 203 ? 15.869 10.325 -21.576 1.00 76.31 203 GLN A CA 1
ATOM 1599 C C . GLN A 1 203 ? 15.906 9.042 -20.730 1.00 76.31 203 GLN A C 1
ATOM 1601 O O . GLN A 1 203 ? 15.123 8.913 -19.794 1.00 76.31 203 GLN A O 1
ATOM 1606 N N . TYR A 1 204 ? 16.872 8.146 -20.956 1.00 66.00 204 TYR A N 1
ATOM 1607 C CA . TYR A 1 204 ? 17.023 6.924 -20.159 1.00 66.00 204 TYR A CA 1
ATOM 1608 C C . TYR A 1 204 ? 17.358 7.193 -18.692 1.00 66.00 204 TYR A C 1
ATOM 1610 O O . TYR A 1 204 ? 16.853 6.487 -17.823 1.00 66.00 204 TYR A O 1
ATOM 1618 N N . ARG A 1 205 ? 18.171 8.213 -18.386 1.00 67.12 205 ARG A N 1
ATOM 1619 C CA . ARG A 1 205 ? 18.426 8.627 -16.996 1.00 67.12 205 ARG A CA 1
ATOM 1620 C C . ARG A 1 205 ? 17.153 9.134 -16.318 1.00 67.12 205 ARG A C 1
ATOM 1622 O O . ARG A 1 205 ? 16.898 8.769 -15.174 1.00 67.12 205 ARG A O 1
ATOM 1629 N N . SER A 1 206 ? 16.337 9.918 -17.026 1.00 69.88 206 SER A N 1
ATOM 1630 C CA . SER A 1 206 ? 15.033 10.371 -16.523 1.00 69.88 206 SER A CA 1
ATOM 1631 C C . SER A 1 206 ? 14.073 9.200 -16.288 1.00 69.88 206 SER A C 1
ATOM 1633 O O . SER A 1 206 ? 13.438 9.122 -15.237 1.00 69.88 206 SER A O 1
ATOM 1635 N N . ASP A 1 207 ? 14.008 8.251 -17.220 1.00 63.00 207 ASP A N 1
ATOM 1636 C CA . ASP A 1 207 ? 13.143 7.074 -17.104 1.00 63.00 207 ASP A CA 1
ATOM 1637 C C . ASP A 1 207 ? 13.622 6.102 -16.013 1.00 63.00 207 ASP A C 1
ATOM 1639 O O . ASP A 1 207 ? 12.807 5.466 -15.344 1.00 63.00 207 ASP A O 1
ATOM 1643 N N . PHE A 1 208 ? 14.934 6.001 -15.786 1.00 57.50 208 PHE A N 1
ATOM 1644 C CA . PHE A 1 208 ? 15.502 5.220 -14.688 1.00 57.50 208 PHE A CA 1
ATOM 1645 C C . PHE A 1 208 ? 15.173 5.829 -13.320 1.00 57.50 208 PHE A C 1
ATOM 1647 O O . PHE A 1 208 ? 14.799 5.088 -12.413 1.00 57.50 208 PHE A O 1
ATOM 1654 N N . ALA A 1 209 ? 15.239 7.158 -13.182 1.00 61.31 209 ALA A N 1
ATOM 1655 C CA . ALA A 1 209 ? 14.824 7.846 -11.959 1.00 61.31 209 ALA A CA 1
ATOM 1656 C C . ALA A 1 209 ? 13.348 7.555 -11.629 1.00 61.31 209 ALA A C 1
ATOM 1658 O O . ALA A 1 209 ? 13.047 7.089 -10.536 1.00 61.31 209 ALA A O 1
ATOM 1659 N N . LYS A 1 210 ? 12.453 7.657 -12.622 1.00 67.12 210 LYS A N 1
ATOM 1660 C CA . LYS A 1 210 ? 11.028 7.306 -12.463 1.00 67.12 210 LYS A CA 1
ATOM 1661 C C . LYS A 1 210 ? 10.804 5.842 -12.063 1.00 67.12 210 LYS A C 1
ATOM 1663 O O . LYS A 1 210 ? 9.879 5.534 -11.319 1.00 67.12 210 LYS A O 1
ATOM 1668 N N . ARG A 1 211 ? 11.633 4.911 -12.553 1.00 59.50 211 ARG A N 1
ATOM 1669 C CA . ARG A 1 211 ? 11.573 3.491 -12.152 1.00 59.50 211 ARG A CA 1
ATOM 1670 C C . ARG A 1 211 ? 12.063 3.251 -10.726 1.00 59.50 211 ARG A C 1
ATOM 1672 O O . ARG A 1 211 ? 11.571 2.326 -10.086 1.00 59.50 211 ARG A O 1
ATOM 1679 N N . SER A 1 212 ? 13.021 4.043 -10.242 1.00 50.16 212 SER A N 1
ATOM 1680 C CA . SER A 1 212 ? 13.446 4.001 -8.839 1.00 50.16 212 SER A CA 1
ATOM 1681 C C . SER A 1 212 ? 12.287 4.384 -7.922 1.00 50.16 212 SER A C 1
ATOM 1683 O O . SER A 1 212 ? 11.977 3.630 -7.005 1.00 50.16 212 SER A O 1
ATOM 1685 N N . ASP A 1 213 ? 11.575 5.464 -8.253 1.00 63.22 213 ASP A N 1
ATOM 1686 C CA . ASP A 1 213 ? 10.404 5.917 -7.494 1.00 63.22 213 ASP A CA 1
ATOM 1687 C C . ASP A 1 213 ? 9.306 4.838 -7.454 1.00 63.22 213 ASP A C 1
ATOM 1689 O O . ASP A 1 213 ? 8.737 4.560 -6.402 1.00 63.22 213 ASP A O 1
ATOM 1693 N N . LEU A 1 214 ? 9.062 4.140 -8.572 1.00 64.94 214 LEU A N 1
ATOM 1694 C CA . LEU A 1 214 ? 8.117 3.012 -8.621 1.00 64.94 214 LEU A CA 1
ATOM 1695 C C . LEU A 1 214 ? 8.535 1.836 -7.726 1.00 64.94 214 LEU A C 1
ATOM 1697 O O . LEU A 1 214 ? 7.681 1.168 -7.144 1.00 64.94 214 LEU A O 1
ATOM 1701 N N . ARG A 1 215 ? 9.838 1.572 -7.590 1.00 64.25 215 ARG A N 1
ATOM 1702 C CA . ARG A 1 215 ? 10.351 0.512 -6.712 1.00 64.25 215 ARG A CA 1
ATOM 1703 C C . ARG A 1 215 ? 10.163 0.866 -5.239 1.00 64.25 215 ARG A C 1
ATOM 1705 O O . ARG A 1 215 ? 9.817 -0.004 -4.437 1.00 64.25 215 ARG A O 1
ATOM 1712 N N . ASP A 1 216 ? 10.347 2.135 -4.896 1.00 58.22 216 ASP A N 1
ATOM 1713 C CA . ASP A 1 216 ? 10.118 2.638 -3.545 1.00 58.22 216 ASP A CA 1
ATOM 1714 C C . ASP A 1 216 ? 8.625 2.608 -3.189 1.00 58.22 216 ASP A C 1
ATOM 1716 O O . ASP A 1 216 ? 8.274 2.153 -2.093 1.00 58.22 216 ASP A O 1
ATOM 1720 N N . VAL A 1 217 ? 7.750 2.954 -4.142 1.00 61.03 217 VAL A N 1
ATOM 1721 C CA . VAL A 1 217 ? 6.287 2.787 -4.046 1.00 61.03 217 VAL A CA 1
ATOM 1722 C C . VAL A 1 217 ? 5.905 1.314 -3.856 1.00 61.03 217 VAL A C 1
ATOM 1724 O O . VAL A 1 217 ? 5.132 0.988 -2.962 1.00 61.03 217 VAL A O 1
ATOM 1727 N N . GLN A 1 218 ? 6.508 0.385 -4.600 1.00 60.31 218 GLN A N 1
ATOM 1728 C CA . GLN A 1 218 ? 6.252 -1.049 -4.426 1.00 60.31 218 GLN A CA 1
ATOM 1729 C C . GLN A 1 218 ? 6.694 -1.552 -3.038 1.00 60.31 218 GLN A C 1
ATOM 1731 O O . GLN A 1 218 ? 5.980 -2.313 -2.385 1.00 60.31 218 GLN A O 1
ATOM 1736 N N . SER A 1 219 ? 7.845 -1.089 -2.536 1.00 62.34 219 SER A N 1
ATOM 1737 C CA . SER A 1 219 ? 8.336 -1.457 -1.198 1.00 62.34 219 SER A CA 1
ATOM 1738 C C . SER A 1 219 ? 7.457 -0.918 -0.062 1.00 62.34 219 SER A C 1
ATOM 1740 O O . SER A 1 219 ? 7.403 -1.500 1.026 1.00 62.34 219 SER A O 1
ATOM 1742 N N . THR A 1 220 ? 6.810 0.227 -0.282 1.00 58.31 220 THR A N 1
ATOM 1743 C CA . THR A 1 220 ? 5.903 0.852 0.684 1.00 58.31 220 THR A CA 1
ATOM 1744 C C . THR A 1 220 ? 4.524 0.211 0.617 1.00 58.31 220 THR A C 1
ATOM 1746 O O . THR A 1 220 ? 3.985 -0.117 1.671 1.00 58.31 220 THR A O 1
ATOM 1749 N N . ALA A 1 221 ? 4.024 -0.106 -0.579 1.00 53.16 221 ALA A N 1
ATOM 1750 C CA . ALA A 1 221 ? 2.806 -0.889 -0.778 1.00 53.16 221 ALA A CA 1
ATOM 1751 C C . ALA A 1 221 ? 2.900 -2.273 -0.118 1.00 53.16 221 ALA A C 1
ATOM 1753 O O . ALA A 1 221 ? 2.000 -2.679 0.609 1.00 53.16 221 ALA A O 1
ATOM 1754 N N . GLN A 1 222 ? 4.029 -2.972 -0.263 1.00 58.81 222 GLN A N 1
ATOM 1755 C CA . GLN A 1 222 ? 4.206 -4.290 0.350 1.00 58.81 222 GLN A CA 1
ATOM 1756 C C . GLN A 1 222 ? 4.280 -4.230 1.883 1.00 58.81 222 GLN A C 1
ATOM 1758 O O . GLN A 1 222 ? 3.746 -5.096 2.575 1.00 58.81 222 GLN A O 1
ATOM 1763 N N . ARG A 1 223 ? 4.885 -3.171 2.438 1.00 58.94 223 ARG A N 1
ATOM 1764 C CA . ARG A 1 223 ? 4.845 -2.908 3.885 1.00 58.94 223 ARG A CA 1
ATOM 1765 C C . ARG A 1 223 ? 3.427 -2.600 4.363 1.00 58.94 223 ARG A C 1
ATOM 1767 O O . ARG A 1 223 ? 3.024 -3.131 5.393 1.00 58.94 223 ARG A O 1
ATOM 1774 N N . ALA A 1 224 ? 2.677 -1.794 3.616 1.00 53.69 224 ALA A N 1
ATOM 1775 C CA . ALA A 1 224 ? 1.283 -1.489 3.921 1.00 53.69 224 ALA A CA 1
ATOM 1776 C C . ALA A 1 224 ? 0.400 -2.749 3.869 1.00 53.69 224 ALA A C 1
ATOM 1778 O O . ALA A 1 224 ? -0.386 -2.971 4.785 1.00 53.69 224 ALA A O 1
ATOM 1779 N N . SER A 1 225 ? 0.606 -3.622 2.878 1.00 59.72 225 SER A N 1
ATOM 1780 C CA . SER A 1 225 ? -0.079 -4.916 2.759 1.00 59.72 225 SER A CA 1
ATOM 1781 C C . SER A 1 225 ? 0.167 -5.806 3.978 1.00 59.72 225 SER A C 1
ATOM 1783 O O . SER A 1 225 ? -0.783 -6.325 4.555 1.00 59.72 225 SER A O 1
ATOM 1785 N N . ASN A 1 226 ? 1.420 -5.942 4.424 1.00 62.72 226 ASN A N 1
ATOM 1786 C CA . ASN A 1 226 ? 1.744 -6.751 5.604 1.00 62.72 226 ASN A CA 1
ATOM 1787 C C . ASN A 1 226 ? 1.098 -6.194 6.885 1.00 62.72 226 ASN A C 1
ATOM 1789 O O . ASN A 1 226 ? 0.640 -6.957 7.733 1.00 62.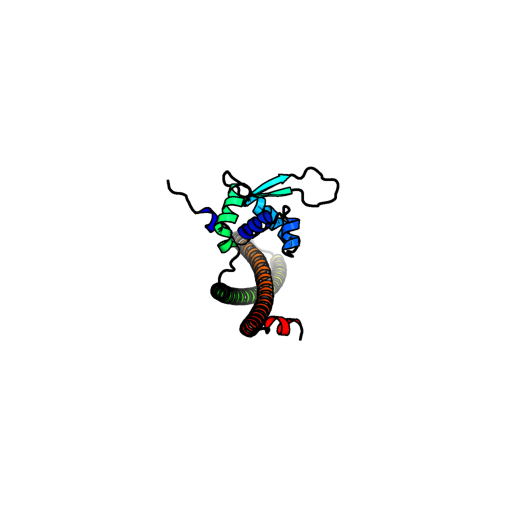72 226 ASN A O 1
ATOM 1793 N N . VAL A 1 227 ? 1.050 -4.864 7.031 1.00 70.44 227 VAL A N 1
ATOM 1794 C CA . VAL A 1 227 ? 0.378 -4.207 8.165 1.00 70.44 227 VAL A CA 1
ATOM 1795 C C . VAL A 1 227 ? -1.135 -4.431 8.108 1.00 70.44 227 VAL A C 1
ATOM 1797 O O . VAL A 1 227 ? -1.733 -4.741 9.134 1.00 70.44 227 VAL A O 1
ATOM 1800 N N . SER A 1 228 ? -1.740 -4.327 6.923 1.00 62.62 228 SER A N 1
ATOM 1801 C CA . SER A 1 228 ? -3.169 -4.584 6.703 1.00 62.62 228 SER A CA 1
ATOM 1802 C C . SER A 1 228 ? -3.550 -6.031 7.036 1.00 62.62 228 SER A C 1
ATOM 1804 O O . SER A 1 228 ? -4.534 -6.287 7.732 1.00 62.62 228 SER A O 1
ATOM 1806 N N . GLN A 1 229 ? -2.720 -6.988 6.620 1.00 66.25 229 GLN A N 1
ATOM 1807 C CA . GLN A 1 229 ? -2.940 -8.407 6.876 1.00 66.25 229 GLN A CA 1
ATOM 1808 C C . GLN A 1 229 ? -2.855 -8.731 8.376 1.00 66.25 229 GLN A C 1
ATOM 1810 O O . GLN A 1 229 ? -3.754 -9.364 8.922 1.00 66.25 229 GLN A O 1
ATOM 1815 N N . ASN A 1 230 ? -1.847 -8.193 9.072 1.00 70.00 230 ASN A N 1
ATOM 1816 C CA . ASN A 1 230 ? -1.715 -8.339 10.524 1.00 70.00 230 ASN A CA 1
ATOM 1817 C C . ASN A 1 230 ? -2.879 -7.678 11.289 1.00 70.00 230 ASN A C 1
ATOM 1819 O O . ASN A 1 230 ? -3.373 -8.216 12.280 1.00 70.00 230 ASN A O 1
ATOM 1823 N N . ALA A 1 231 ? -3.346 -6.517 10.820 1.00 65.06 231 ALA A N 1
ATOM 1824 C CA . ALA A 1 231 ? -4.518 -5.861 11.388 1.00 65.06 231 ALA A CA 1
ATOM 1825 C C . ALA A 1 231 ? -5.782 -6.715 11.205 1.00 65.06 231 ALA A C 1
ATOM 1827 O O . ALA A 1 231 ? -6.556 -6.856 12.148 1.00 65.06 231 ALA A O 1
ATOM 1828 N N . SER A 1 232 ? -5.954 -7.332 10.035 1.00 68.56 232 SER A N 1
ATOM 1829 C CA . SER A 1 232 ? -7.084 -8.221 9.735 1.00 68.56 232 SER A CA 1
ATOM 1830 C C . SER A 1 232 ? -7.086 -9.472 10.618 1.00 68.56 232 SER A C 1
ATOM 1832 O O . SER A 1 232 ? -8.131 -9.861 11.138 1.00 68.56 232 SER A O 1
ATOM 1834 N N . GLU A 1 233 ? -5.916 -10.070 10.855 1.00 74.81 233 GLU A N 1
ATOM 1835 C CA . GLU A 1 233 ? -5.759 -11.199 11.783 1.00 74.81 233 GLU A CA 1
ATOM 1836 C C . GLU A 1 233 ? -6.160 -10.809 13.212 1.00 74.81 233 GLU A C 1
ATOM 1838 O O . GLU A 1 233 ? -7.016 -11.463 13.807 1.00 74.81 233 GLU A O 1
ATOM 1843 N N . ARG A 1 234 ? -5.652 -9.681 13.730 1.00 74.44 234 ARG A N 1
ATOM 1844 C CA . ARG A 1 234 ? -6.028 -9.174 15.066 1.00 74.44 234 ARG A CA 1
ATOM 1845 C C . ARG A 1 234 ? -7.510 -8.825 15.162 1.00 74.44 234 ARG A C 1
ATOM 1847 O O . ARG A 1 234 ? -8.117 -9.012 16.212 1.00 74.44 234 ARG A O 1
ATOM 1854 N N . ILE A 1 235 ? -8.110 -8.316 14.087 1.00 80.56 235 ILE A N 1
ATOM 1855 C CA . ILE A 1 235 ? -9.551 -8.052 14.036 1.00 80.56 235 ILE A CA 1
ATOM 1856 C C . ILE A 1 235 ? -10.337 -9.359 14.173 1.00 80.56 235 ILE A C 1
ATOM 1858 O O . ILE A 1 235 ? -11.312 -9.396 14.922 1.00 80.56 235 ILE A O 1
ATOM 1862 N N . ASN A 1 236 ? -9.918 -10.429 13.498 1.00 75.31 236 ASN A N 1
ATOM 1863 C CA . ASN A 1 236 ? -10.576 -11.728 13.621 1.00 75.31 236 ASN A CA 1
ATOM 1864 C C . ASN A 1 236 ? -10.437 -12.309 15.033 1.00 75.31 236 ASN A C 1
ATOM 1866 O O . ASN A 1 236 ? -11.438 -12.729 15.607 1.00 75.31 236 ASN A O 1
ATOM 1870 N N . GLU A 1 237 ? -9.252 -12.231 15.640 1.00 82.44 237 GLU A N 1
ATOM 1871 C CA . GLU A 1 237 ? -9.045 -12.650 17.034 1.00 82.44 237 GLU A CA 1
ATOM 1872 C C . GLU A 1 237 ? -9.947 -11.873 18.008 1.00 82.44 237 GLU A C 1
ATOM 1874 O O . GLU A 1 237 ? -10.564 -12.447 18.908 1.00 82.44 237 GLU A O 1
ATOM 1879 N N . LEU A 1 238 ? -10.076 -10.557 17.813 1.00 77.25 238 LEU A N 1
ATOM 1880 C CA . LEU A 1 238 ? -10.941 -9.717 18.642 1.00 77.25 238 LEU A CA 1
ATOM 1881 C C . LEU A 1 238 ? -12.428 -10.033 18.449 1.00 77.25 238 LEU A C 1
ATOM 1883 O O . LEU A 1 238 ? -13.183 -9.974 19.421 1.00 77.25 238 LEU A O 1
ATOM 1887 N N . LYS A 1 239 ? -12.861 -10.388 17.233 1.00 79.75 239 LYS A N 1
ATOM 1888 C CA . LYS A 1 239 ? -14.237 -10.844 16.980 1.00 79.75 239 LYS A CA 1
ATOM 1889 C C . LYS A 1 239 ? -14.536 -12.136 17.729 1.00 79.75 239 LYS A C 1
ATOM 1891 O O . LYS A 1 239 ? -15.561 -12.210 18.401 1.00 79.75 239 LYS A O 1
ATOM 1896 N N . GLU A 1 240 ? -13.637 -13.114 17.661 1.00 83.50 240 GLU A N 1
ATOM 1897 C CA . GLU A 1 240 ? -13.798 -14.383 18.379 1.00 83.50 240 GLU A CA 1
ATOM 1898 C C . GLU A 1 240 ? -13.857 -14.162 19.898 1.00 83.50 240 GLU A C 1
ATOM 1900 O O . GLU A 1 240 ? -14.740 -14.692 20.579 1.00 83.50 240 GLU A O 1
ATOM 1905 N N . ALA A 1 241 ? -12.977 -13.311 20.437 1.00 82.25 241 ALA A N 1
ATOM 1906 C CA . ALA A 1 241 ? -12.993 -12.952 21.854 1.00 82.25 241 ALA A CA 1
ATOM 1907 C C . ALA A 1 241 ? -14.299 -12.245 22.264 1.00 82.25 241 ALA A C 1
ATOM 1909 O O . ALA A 1 241 ? -14.856 -12.524 23.330 1.00 82.25 241 ALA A O 1
ATOM 1910 N N . LEU A 1 242 ? -14.819 -11.359 21.410 1.00 81.56 242 LEU A N 1
ATOM 1911 C CA . LEU A 1 242 ? -16.075 -10.652 21.653 1.00 81.56 242 LEU A CA 1
ATOM 1912 C C . LEU A 1 242 ? -17.277 -11.605 21.659 1.00 81.56 242 LEU A C 1
ATOM 1914 O O . LEU A 1 242 ? -18.162 -11.474 22.506 1.00 81.56 242 LEU A O 1
ATOM 1918 N N . GLU A 1 243 ? -17.324 -12.569 20.741 1.00 85.50 243 GLU A N 1
ATOM 1919 C CA . GLU A 1 243 ? -18.372 -13.594 20.728 1.00 85.50 243 GLU A CA 1
ATOM 1920 C C . GLU A 1 243 ? -18.326 -14.473 21.983 1.00 85.50 243 GLU A C 1
ATOM 1922 O O . GLU A 1 243 ? -19.373 -14.755 22.577 1.00 85.50 243 GLU A O 1
ATOM 1927 N N . ALA A 1 244 ? -17.126 -14.836 22.442 1.00 83.50 244 ALA A N 1
ATOM 1928 C CA . ALA A 1 244 ? -16.946 -15.599 23.672 1.00 83.50 244 ALA A CA 1
ATOM 1929 C C . ALA A 1 244 ? -17.451 -14.838 24.912 1.00 83.50 244 ALA A C 1
ATOM 1931 O O . ALA A 1 244 ? -18.137 -15.421 25.757 1.00 83.50 244 ALA A O 1
ATOM 1932 N N . GLU A 1 245 ? -17.175 -13.536 25.017 1.00 80.56 245 GLU A N 1
ATOM 1933 C CA . GLU A 1 245 ? -17.681 -12.717 26.125 1.00 80.56 245 GLU A CA 1
ATOM 1934 C C . GLU A 1 245 ? -19.197 -12.517 26.066 1.00 80.56 245 GLU A C 1
ATOM 1936 O O . GLU A 1 245 ? -19.878 -12.641 27.084 1.00 80.56 245 GLU A O 1
ATOM 1941 N N . ARG A 1 246 ? -19.778 -12.324 24.877 1.00 82.62 246 ARG A N 1
ATOM 1942 C CA . ARG A 1 246 ? -21.245 -12.286 24.733 1.00 82.62 246 ARG A CA 1
ATOM 1943 C C . ARG A 1 246 ? -21.898 -13.582 25.199 1.00 82.62 246 ARG A C 1
ATOM 1945 O O . ARG A 1 246 ? -22.947 -13.550 25.843 1.00 82.62 246 ARG A O 1
ATOM 1952 N N . ALA A 1 247 ? -21.287 -14.726 24.902 1.00 84.62 247 ALA A N 1
ATOM 1953 C CA . ALA A 1 247 ? -21.773 -16.010 25.390 1.00 84.62 247 ALA A CA 1
ATOM 1954 C C . ALA A 1 247 ? -21.712 -16.099 26.927 1.00 84.62 247 ALA A C 1
ATOM 1956 O O . ALA A 1 247 ? -22.660 -16.591 27.542 1.00 84.62 247 ALA A O 1
ATOM 1957 N N . ARG A 1 248 ? -20.647 -15.578 27.554 1.00 86.75 248 ARG A N 1
ATOM 1958 C CA . ARG A 1 248 ? -20.516 -15.512 29.021 1.00 86.75 248 ARG A CA 1
ATOM 1959 C C . ARG A 1 248 ? -21.554 -14.598 29.660 1.00 86.75 248 ARG A C 1
ATOM 1961 O O . ARG A 1 248 ? -22.176 -15.005 30.637 1.00 86.75 248 ARG A O 1
ATOM 1968 N N . VAL A 1 249 ? -21.772 -13.405 29.111 1.00 88.44 249 VAL A N 1
ATOM 1969 C CA . VAL A 1 249 ? -22.782 -12.461 29.617 1.00 88.44 249 VAL A CA 1
ATOM 1970 C C . VAL A 1 249 ? -24.176 -13.076 29.538 1.00 88.44 249 VAL A C 1
ATOM 1972 O O . VAL A 1 249 ? -24.865 -13.124 30.552 1.00 88.44 249 VAL A O 1
ATOM 1975 N N . ASN A 1 250 ? -24.548 -13.663 28.396 1.00 87.81 250 ASN A N 1
ATOM 1976 C CA . ASN A 1 250 ? -25.832 -14.358 28.246 1.00 87.81 250 ASN A CA 1
ATOM 1977 C C . ASN A 1 250 ? -26.018 -15.490 29.277 1.00 87.81 250 ASN A C 1
ATOM 1979 O O . ASN A 1 250 ? -27.124 -15.738 29.757 1.00 87.81 250 ASN A O 1
ATOM 1983 N N . GLU A 1 251 ? -24.945 -16.205 29.619 1.00 87.94 251 GLU A N 1
ATOM 1984 C CA . GLU A 1 251 ? -24.976 -17.245 30.651 1.00 87.94 251 GLU A CA 1
ATOM 1985 C C . GLU A 1 251 ? -25.135 -16.656 32.063 1.00 87.94 251 GLU A C 1
ATOM 1987 O O . GLU A 1 251 ? -25.926 -17.163 32.862 1.00 87.94 251 GLU A O 1
ATOM 1992 N N . LEU A 1 252 ? -24.435 -15.563 32.378 1.00 85.44 252 LEU A N 1
ATOM 1993 C CA . LEU A 1 252 ? -24.577 -14.860 33.656 1.00 85.44 252 LEU A CA 1
ATOM 1994 C C . LEU A 1 252 ? -25.978 -14.263 33.829 1.00 85.44 252 LEU A C 1
ATOM 1996 O O . LEU A 1 252 ? -26.566 -14.414 34.899 1.00 85.44 252 LEU A O 1
ATOM 2000 N N . GLU A 1 253 ? -26.546 -13.669 32.780 1.00 87.25 253 GLU A N 1
ATOM 2001 C CA . GLU A 1 253 ? -27.922 -13.164 32.769 1.00 87.25 253 GLU A CA 1
ATOM 2002 C C . GLU A 1 253 ? -28.935 -14.285 33.028 1.00 87.25 253 GLU A C 1
ATOM 2004 O O . GLU A 1 253 ? -29.850 -14.128 33.840 1.00 87.25 253 GLU A O 1
ATOM 2009 N N . ARG A 1 254 ? -28.746 -15.467 32.420 1.00 88.12 254 ARG A N 1
ATOM 2010 C CA . ARG A 1 254 ? -29.591 -16.640 32.708 1.00 88.12 254 ARG A CA 1
ATOM 2011 C C . ARG A 1 254 ? -29.500 -17.080 34.165 1.00 88.12 254 ARG A C 1
ATOM 2013 O O . ARG A 1 254 ? -30.529 -17.433 34.747 1.00 88.12 254 ARG A O 1
ATOM 2020 N N . ARG A 1 255 ? -28.299 -17.076 34.751 1.00 83.81 255 ARG A N 1
ATOM 2021 C CA . ARG A 1 255 ? -28.085 -17.430 36.164 1.00 83.81 255 ARG A CA 1
ATOM 2022 C C . ARG A 1 255 ? -28.723 -16.414 37.102 1.00 83.81 255 ARG A C 1
ATOM 2024 O O . ARG A 1 255 ? -29.400 -16.822 38.039 1.00 83.81 255 ARG A O 1
ATOM 2031 N N . LEU A 1 256 ? -28.571 -15.122 36.821 1.00 82.62 256 LEU A N 1
ATOM 2032 C CA . LEU A 1 256 ? -29.230 -14.042 37.560 1.00 82.62 256 LEU A CA 1
ATOM 2033 C C . LEU A 1 256 ? -30.751 -14.195 37.525 1.00 82.62 256 LEU A C 1
ATOM 2035 O O . LEU A 1 256 ? -31.374 -14.287 38.578 1.00 82.62 256 LEU A O 1
ATOM 2039 N N . ALA A 1 257 ? -31.335 -14.372 36.339 1.00 84.06 257 ALA A N 1
ATOM 2040 C CA . ALA A 1 257 ? -32.775 -14.578 36.191 1.00 84.06 257 ALA A CA 1
ATOM 2041 C C . ALA A 1 257 ? -33.283 -15.845 36.910 1.00 84.06 257 ALA A C 1
ATOM 2043 O O . ALA A 1 257 ? -34.459 -15.939 37.273 1.00 84.06 257 ALA A O 1
ATOM 2044 N N . ALA A 1 258 ? -32.435 -16.863 37.078 1.00 80.56 258 ALA A N 1
ATOM 2045 C CA . ALA A 1 258 ? -32.768 -18.065 37.837 1.00 80.56 258 ALA A CA 1
ATOM 2046 C C . ALA A 1 258 ? -32.687 -17.840 39.359 1.00 80.56 258 ALA A C 1
ATOM 2048 O O . ALA A 1 258 ? -33.552 -18.338 40.081 1.00 80.56 258 ALA A O 1
ATOM 2049 N N . ILE A 1 259 ? -31.717 -17.048 39.827 1.00 81.31 259 ILE A N 1
ATOM 2050 C CA . ILE A 1 259 ? -31.594 -16.620 41.229 1.00 81.31 259 ILE A CA 1
ATOM 2051 C C . ILE A 1 259 ? -32.771 -15.722 41.625 1.00 81.31 259 ILE A C 1
ATOM 2053 O O . ILE A 1 259 ? -33.381 -15.964 42.663 1.00 81.31 259 ILE A O 1
ATOM 2057 N N . GLU A 1 260 ? -33.151 -14.752 40.791 1.00 80.81 260 GLU A N 1
ATOM 2058 C CA . GLU A 1 260 ? -34.319 -13.886 41.023 1.00 80.81 260 GLU A CA 1
ATOM 2059 C C . GLU A 1 260 ? -35.614 -14.711 41.134 1.00 80.81 260 GLU A C 1
ATOM 2061 O O . GLU A 1 260 ? -36.389 -14.580 42.082 1.00 80.81 260 GLU A O 1
ATOM 2066 N N . ARG A 1 261 ? -35.806 -15.691 40.240 1.00 80.12 261 ARG A N 1
ATOM 2067 C CA . ARG A 1 261 ? -36.931 -16.640 40.340 1.00 80.12 261 ARG A CA 1
ATOM 2068 C C . ARG A 1 261 ? -36.896 -17.504 41.605 1.00 80.12 261 ARG A C 1
ATOM 2070 O O . ARG A 1 261 ? -37.944 -17.982 42.047 1.00 80.12 261 ARG A O 1
ATOM 2077 N N . ALA A 1 262 ? -35.715 -17.764 42.163 1.00 76.12 262 ALA A N 1
ATOM 2078 C CA . ALA A 1 262 ? -35.556 -18.497 43.415 1.00 76.12 262 ALA A CA 1
ATOM 2079 C C . ALA A 1 262 ? -35.775 -17.601 44.647 1.00 76.12 262 ALA A C 1
ATOM 2081 O O . ALA A 1 262 ? -36.264 -18.104 45.661 1.00 76.12 262 ALA A O 1
ATOM 2082 N N . SER A 1 263 ? -35.479 -16.296 44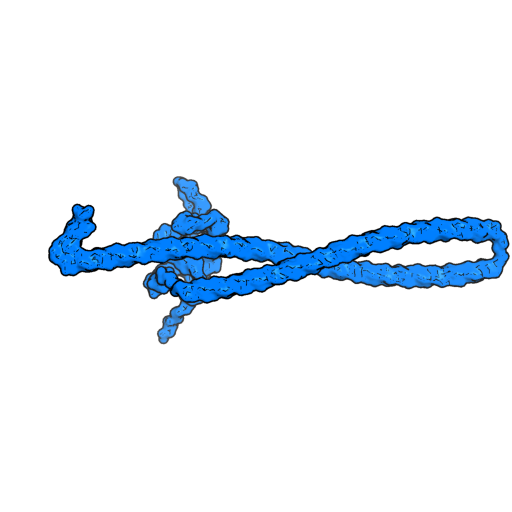.567 1.00 75.88 263 SER A N 1
ATOM 2083 C CA . SER A 1 263 ? -35.732 -15.332 45.647 1.00 75.88 263 SER A CA 1
ATOM 2084 C C . SER A 1 263 ? -37.207 -15.043 45.874 1.00 75.88 263 SER A C 1
ATOM 2086 O O . SER A 1 263 ? -37.613 -14.849 47.018 1.00 75.88 263 SER A O 1
ATOM 2088 N N . ASP A 1 264 ? -38.022 -15.116 44.823 1.00 78.62 264 ASP A N 1
ATOM 2089 C CA . ASP A 1 264 ? -39.471 -14.900 44.919 1.00 78.62 264 ASP A CA 1
ATOM 2090 C C . ASP A 1 264 ? -40.215 -16.025 45.663 1.00 78.62 264 ASP A C 1
ATOM 2092 O O . ASP A 1 264 ? -41.386 -15.883 46.021 1.00 78.62 264 ASP A O 1
ATOM 2096 N N . LYS A 1 265 ? -39.556 -17.162 45.929 1.00 78.12 265 LYS A N 1
ATOM 2097 C CA . LYS A 1 265 ? -40.134 -18.277 46.689 1.00 78.12 265 LYS A CA 1
ATOM 2098 C C . LYS A 1 265 ? -39.627 -18.249 48.135 1.00 78.12 265 LYS A C 1
ATOM 2100 O O . LYS A 1 265 ? -38.412 -18.260 48.342 1.00 78.12 265 LYS A O 1
ATOM 2105 N N . PRO A 1 266 ? -40.500 -18.310 49.160 1.00 63.22 266 PRO A N 1
ATOM 2106 C CA . PRO A 1 266 ? -40.053 -18.398 50.549 1.00 63.22 266 PRO A CA 1
ATOM 2107 C C . PRO A 1 266 ? -39.212 -19.670 50.756 1.00 63.22 266 PRO A C 1
ATOM 2109 O O . PRO A 1 266 ? -39.687 -20.785 50.545 1.00 63.22 266 PRO A O 1
ATOM 2112 N N . GLY A 1 267 ? -37.937 -19.489 51.118 1.00 69.69 267 GLY A N 1
ATOM 2113 C CA . GLY A 1 267 ? -36.939 -20.563 51.250 1.00 69.69 267 GLY A CA 1
ATOM 2114 C C . GLY A 1 267 ? -36.264 -21.016 49.943 1.00 69.69 267 GLY A C 1
ATOM 2115 O O . GLY A 1 267 ? -35.425 -21.913 49.982 1.00 69.69 267 GLY A O 1
ATOM 2116 N N . GLY A 1 268 ? -36.588 -20.414 48.793 1.00 68.12 268 GLY A N 1
ATOM 2117 C CA . GLY A 1 268 ? -36.102 -20.835 47.473 1.00 68.12 268 GLY A CA 1
ATOM 2118 C C . GLY A 1 2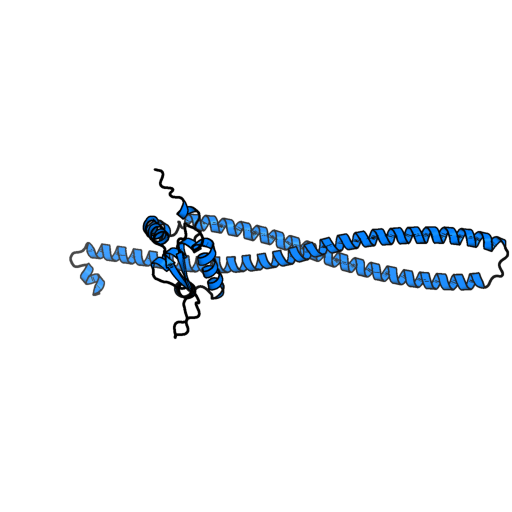68 ? -34.609 -20.595 47.228 1.00 68.12 268 GLY A C 1
ATOM 2119 O O . GLY A 1 268 ? -33.960 -21.449 46.632 1.00 68.12 268 GLY A O 1
ATOM 2120 N N . ILE A 1 269 ? -34.037 -19.508 47.759 1.00 67.06 269 ILE A N 1
ATOM 2121 C CA . ILE A 1 269 ? -32.591 -19.212 47.663 1.00 67.06 269 ILE A CA 1
ATOM 2122 C C . ILE A 1 269 ? -31.762 -20.298 48.360 1.00 67.06 269 ILE A C 1
ATOM 2124 O O . ILE A 1 269 ? -30.786 -20.786 47.801 1.00 67.06 269 ILE A O 1
ATOM 2128 N N . MET A 1 270 ? -32.181 -20.724 49.557 1.00 65.25 270 MET A N 1
ATOM 2129 C CA . MET A 1 270 ? -31.506 -21.794 50.303 1.00 65.25 270 MET A CA 1
ATOM 2130 C C . MET A 1 270 ? -31.566 -23.138 49.574 1.00 65.25 270 MET A C 1
ATOM 2132 O O . MET A 1 270 ? -30.655 -23.933 49.717 1.00 65.25 270 MET A O 1
ATOM 2136 N N . ARG A 1 271 ? -32.596 -23.402 48.766 1.00 60.09 271 ARG A N 1
ATOM 2137 C CA . ARG A 1 271 ? -32.654 -24.616 47.937 1.00 60.09 271 ARG A CA 1
ATOM 2138 C C . ARG A 1 271 ? -31.759 -24.525 46.699 1.00 60.09 271 ARG A C 1
ATOM 2140 O O . ARG A 1 271 ? -31.118 -25.498 46.350 1.00 60.09 271 ARG A O 1
ATOM 2147 N N . TYR A 1 272 ? -31.659 -23.348 46.081 1.00 67.50 272 TYR A N 1
ATOM 2148 C CA . TYR A 1 272 ? -30.876 -23.136 44.856 1.00 67.50 272 TYR A CA 1
ATOM 2149 C C . TYR A 1 272 ? -29.357 -23.315 45.039 1.00 67.50 272 TYR A C 1
ATOM 2151 O O . TYR A 1 272 ? -28.660 -23.640 44.086 1.00 67.50 272 TYR A O 1
ATOM 2159 N N . PHE A 1 273 ? -28.841 -23.083 46.250 1.00 68.06 273 PHE A N 1
ATOM 2160 C CA . PHE A 1 273 ? -27.419 -23.262 46.576 1.00 68.06 273 PHE A CA 1
ATOM 2161 C C . PHE A 1 273 ? -27.087 -24.617 47.232 1.00 68.06 273 PHE A C 1
ATOM 2163 O O . PHE A 1 273 ? -25.906 -24.899 47.427 1.00 68.06 273 PHE A O 1
ATOM 2170 N N . TYR A 1 274 ? -28.090 -25.423 47.606 1.00 61.25 274 TYR A N 1
ATOM 2171 C CA . TYR A 1 274 ? -27.906 -26.675 48.362 1.00 61.25 274 TYR A CA 1
ATOM 2172 C C . TYR A 1 274 ? -28.496 -27.931 47.688 1.00 61.25 274 TYR A C 1
ATOM 2174 O O . TYR A 1 274 ? -28.293 -29.025 48.219 1.00 61.25 274 TYR A O 1
ATOM 2182 N N . ASP A 1 275 ? -29.181 -27.786 46.549 1.00 52.56 275 ASP A N 1
ATOM 2183 C CA . ASP A 1 275 ? -29.479 -28.863 45.587 1.00 52.56 275 ASP A CA 1
ATOM 2184 C C . ASP A 1 275 ? -28.425 -28.863 44.459 1.00 52.56 275 ASP A C 1
ATOM 2186 O O . ASP A 1 275 ? -28.058 -29.967 43.992 1.00 52.56 275 ASP A O 1
#

Radius of gyration: 38.57 Å; chains: 1; bounding box: 85×61×111 Å

pLDDT: mean 70.49, std 12.08, range [31.06, 88.75]

Foldseek 3Di:
DDDDPPPVVVQDLLSLLLLVVLVVVLFFLVSSCVVVVHDPVCSVVSVCCQVVPQQDDPLHQKDWDQDDDDPDDDPTRITIHGDPNSVVVCVVCVVVSPDDDDPVVVVVVVVVLVVVVVVLVVVVVVVVVVVVVVVVVVVVVVVVVVVVVVVVVVVVVVVVVVVVVVVVDDDDPVVVVVVVVVVVVVVVVVVVVVVVVVVVVVVVVVVVVVVVVVVVVVVVSVVVVVVSVVVVVVVVVVVVVVVVVVVVVVVVVVVVVVCVVQVVDVCSNVVVVVD